Protein AF-A0A1S4E7I2-F1 (afdb_monomer_lite)

Radius of gyration: 22.78 Å; chains: 1; bounding box: 59×53×53 Å

Sequence (274 aa):
MVHNQSDVNFPRLGQMIMDYEVPMKKLSEEFIPHAKLLFQALMSLRAIYSYRNVSADQMRNDQKLSLVGNPGQLLKPARTERMSCEYLSQESLDRWIIFGFMLCHQPLSQEPVSKLWTAALENNWVIALFRDEVIYIHQYIQGFFDTIKGYGKRVSEVKDCYSHAVSKAALEHREKRKFLRTALKELGLLFSDQPGLLGPKALLIFIGLSYARDEVYWLLRHNDNPPVQKGKSKSAEDLVDRQLPELEMKFIGCYVTMIILPYRRESPNQLKIW

Organism: Diaphorina citri (NCBI:txid121845)

Foldseek 3Di:
DVPPDDDPCVVVVVVVCVLCVVPLLSLLVVCVVVLVVLVVVLVVCQVLLVVLPDFLVVCVVVVALDLPVDVVCLPAADDDPCLVSLLPANLVNLVSLLSSCSSNVVCCPDPPSVVSNLSSLLQAQWHDPDDLRIDRSLVSSLVSQVVPPPCPVVNVSSVVSNVNNQQPNLVRLLSLLVSLLVSLVNVLVVCVVPVVSCVRCVSSLSSSLSSLVNSVVRLVNCQVVPDPDPDDDPSNVSSDDPCNVSSVCSSVSSCCVNPPVVVVVDDDDPPDDD

Secondary structure (DSSP, 8-state):
--SSS--TTHHHHHHHHHHTSSHHHHHHHHTGGGHHHHHHHHHHHHHHHHHHS--HHHHHHTTTT-SSS-GGGTTS----TTHHHHTS-HHHHHHHHHHHHHHT-GGGGSTTHHHHHHHHHTT-SEEEEETTEEEEHHHHHHHHHHTSTT-HHHHHHHHHHHHHIIIIIHHHHHHHHHHHHHHHHHHHHHHHH-GGGHHHHHHHHHHHHHHHHHHHHHHHHHHHS----SS--THHHHT--TTHHHHHHHHHHHHIIIIIHHHHS--SS-----

Structure (mmCIF, N/CA/C/O backbone):
data_AF-A0A1S4E7I2-F1
#
_entry.id   AF-A0A1S4E7I2-F1
#
loop_
_atom_site.group_PDB
_atom_site.id
_atom_site.type_symbol
_atom_site.label_atom_id
_atom_site.label_alt_id
_atom_site.label_comp_id
_atom_site.label_asym_id
_atom_site.label_entity_id
_atom_site.label_seq_id
_atom_site.pdbx_PDB_ins_code
_atom_site.Cartn_x
_atom_site.Cartn_y
_atom_site.Cartn_z
_atom_site.occupancy
_atom_site.B_iso_or_equiv
_atom_site.auth_seq_id
_atom_site.auth_comp_id
_atom_site.auth_asym_id
_atom_site.auth_atom_id
_atom_site.pdbx_PDB_model_num
ATOM 1 N N . MET A 1 1 ? -28.403 -35.400 15.676 1.00 55.12 1 MET A N 1
ATOM 2 C CA . MET A 1 1 ? -27.046 -35.472 16.263 1.00 55.12 1 MET A CA 1
ATOM 3 C C . MET A 1 1 ? -26.543 -36.899 16.094 1.00 55.12 1 MET A C 1
ATOM 5 O O . MET A 1 1 ? -27.180 -37.796 16.619 1.00 55.12 1 MET A O 1
ATOM 9 N N . VAL A 1 2 ? -25.486 -37.128 15.309 1.00 73.38 2 VAL A N 1
ATOM 10 C CA . VAL A 1 2 ? -25.064 -38.482 14.872 1.00 73.38 2 VAL A CA 1
ATOM 11 C C . VAL A 1 2 ? -24.313 -39.261 15.971 1.00 73.38 2 VAL A C 1
ATOM 13 O O . VAL A 1 2 ? -24.300 -40.487 15.949 1.00 73.38 2 VAL A O 1
ATOM 16 N N . HIS A 1 3 ? -23.746 -38.572 16.972 1.00 78.50 3 HIS A N 1
ATOM 17 C CA . HIS A 1 3 ? -22.931 -39.189 18.037 1.00 78.50 3 HIS A CA 1
ATOM 18 C C . HIS A 1 3 ? -23.371 -38.850 19.473 1.00 78.50 3 HIS A C 1
ATOM 20 O O . HIS A 1 3 ? -22.668 -39.187 20.417 1.00 78.50 3 HIS A O 1
ATOM 26 N N . ASN A 1 4 ? -24.523 -38.189 19.659 1.00 81.00 4 ASN A N 1
ATOM 27 C CA . ASN A 1 4 ? -25.077 -37.788 20.969 1.00 81.00 4 ASN A CA 1
ATOM 28 C C . ASN A 1 4 ? -24.117 -37.023 21.918 1.00 81.00 4 ASN A C 1
ATOM 30 O O . ASN A 1 4 ? -24.408 -36.867 23.100 1.00 81.00 4 ASN A O 1
ATOM 34 N N . GLN A 1 5 ? -22.992 -36.529 21.400 1.00 83.00 5 GLN A N 1
ATOM 35 C CA . GLN A 1 5 ? -21.985 -35.734 22.095 1.00 83.00 5 GLN A CA 1
ATOM 36 C C . GLN A 1 5 ? -21.586 -34.565 21.192 1.00 83.00 5 GLN A C 1
ATOM 38 O O . GLN A 1 5 ? -21.541 -34.707 19.965 1.00 83.00 5 GLN A O 1
ATOM 43 N N . SER A 1 6 ? -21.330 -33.402 21.790 1.00 81.88 6 SER A N 1
ATOM 44 C CA . SER A 1 6 ? -20.754 -32.258 21.082 1.00 81.88 6 SER A CA 1
ATOM 45 C C . SER A 1 6 ? -19.291 -32.533 20.743 1.00 81.88 6 SER A C 1
ATOM 47 O O . SER A 1 6 ? -18.581 -33.143 21.542 1.00 81.88 6 SER A O 1
ATOM 49 N N . ASP A 1 7 ? -18.833 -32.046 19.591 1.00 89.88 7 ASP A N 1
ATOM 50 C CA . ASP A 1 7 ? -17.418 -32.102 19.217 1.00 89.88 7 ASP A CA 1
ATOM 51 C C . ASP A 1 7 ? -16.536 -31.466 20.310 1.00 89.88 7 ASP A C 1
ATOM 53 O O . ASP A 1 7 ? -16.886 -30.428 20.876 1.00 89.88 7 ASP A O 1
ATOM 57 N N . VAL A 1 8 ? -15.391 -32.085 20.616 1.00 92.81 8 VAL A N 1
ATOM 58 C CA . VAL A 1 8 ? -14.484 -31.656 21.699 1.00 92.81 8 VAL A CA 1
ATOM 59 C C . VAL A 1 8 ? -13.957 -30.233 21.476 1.00 92.81 8 VAL A C 1
ATOM 61 O O . VAL A 1 8 ? -13.717 -29.498 22.433 1.00 92.81 8 VAL A O 1
ATOM 64 N N . ASN A 1 9 ? -13.816 -29.810 20.219 1.00 94.56 9 ASN A N 1
ATOM 65 C CA . ASN A 1 9 ? -13.371 -28.469 19.857 1.00 94.56 9 ASN A CA 1
ATOM 66 C C . ASN A 1 9 ? -14.522 -27.459 19.795 1.00 94.56 9 ASN A C 1
ATOM 68 O O . ASN A 1 9 ? -14.256 -26.258 19.731 1.00 94.56 9 ASN A O 1
ATOM 72 N N . PHE A 1 10 ? -15.784 -27.904 19.833 1.00 94.12 10 PHE A N 1
ATOM 73 C CA . PHE A 1 10 ? -16.948 -27.031 19.691 1.00 94.12 10 PHE A CA 1
ATOM 74 C C . PHE A 1 10 ? -16.994 -25.898 20.728 1.00 94.12 10 PHE A C 1
ATOM 76 O O . PHE A 1 10 ? -17.201 -24.760 20.311 1.00 94.12 10 PHE A O 1
ATOM 83 N N . PRO A 1 11 ? -16.732 -26.119 22.037 1.00 94.69 11 PRO A N 1
ATOM 84 C CA . PRO A 1 11 ? -16.735 -25.024 23.010 1.00 94.69 11 PRO A CA 1
ATOM 85 C C . PRO A 1 11 ? -15.676 -23.958 22.705 1.00 94.69 11 PRO A C 1
ATOM 87 O O . PRO A 1 11 ? -15.958 -22.763 22.763 1.00 94.69 11 PRO A O 1
ATOM 90 N N . ARG A 1 12 ? -14.464 -24.381 22.318 1.00 96.25 12 ARG A N 1
ATOM 91 C CA . ARG A 1 12 ? -13.366 -23.469 21.965 1.00 96.25 12 ARG A CA 1
ATOM 92 C C . ARG A 1 12 ? -13.660 -22.705 20.675 1.00 96.25 12 ARG A C 1
ATOM 94 O O . ARG A 1 12 ? -13.399 -21.509 20.610 1.00 96.25 12 ARG A O 1
ATOM 101 N N . LEU A 1 13 ? -14.198 -23.387 19.664 1.00 96.50 13 LEU A N 1
ATOM 102 C CA . LEU A 1 13 ? -14.595 -22.772 18.399 1.00 96.50 13 LEU A CA 1
ATOM 103 C C . LEU A 1 13 ? -15.722 -21.755 18.611 1.00 96.50 13 LEU A C 1
ATOM 105 O O . LEU A 1 13 ? -15.637 -20.644 18.100 1.00 96.50 13 LEU A O 1
ATOM 109 N N . GLY A 1 14 ? -16.740 -22.117 19.395 1.00 95.69 14 GLY A N 1
ATOM 110 C CA . GLY A 1 14 ? -17.842 -21.227 19.745 1.00 95.69 14 GLY A CA 1
ATOM 111 C C . GLY A 1 14 ? -17.346 -19.967 20.447 1.00 95.69 14 GLY A C 1
ATOM 112 O O . GLY A 1 14 ? -17.686 -18.866 20.025 1.00 95.69 14 GLY A O 1
ATOM 113 N N . GLN A 1 15 ? -16.468 -20.114 21.445 1.00 96.06 15 GLN A N 1
ATOM 114 C CA . GLN A 1 15 ? -15.882 -18.962 22.133 1.00 96.06 15 GLN A CA 1
ATOM 115 C C . GLN A 1 15 ? -15.056 -18.084 21.186 1.00 96.06 15 GLN A C 1
ATOM 117 O O . GLN A 1 15 ? -15.183 -16.867 21.231 1.00 96.06 15 GLN A O 1
ATOM 122 N N . MET A 1 16 ? -14.263 -18.680 20.290 1.00 96.88 16 MET A N 1
ATOM 123 C CA . MET A 1 16 ? -13.494 -17.928 19.295 1.00 96.88 16 MET A CA 1
ATOM 124 C C . MET A 1 16 ? -14.407 -17.113 18.366 1.00 96.88 16 MET A C 1
ATOM 126 O O . MET A 1 16 ? -14.122 -15.951 18.100 1.00 96.88 16 MET A O 1
ATOM 130 N N . ILE A 1 17 ? -15.513 -17.686 17.887 1.00 96.69 17 ILE A N 1
ATOM 131 C CA . ILE A 1 17 ? -16.464 -16.962 17.028 1.00 96.69 17 ILE A CA 1
ATOM 132 C C . ILE A 1 17 ? -17.066 -15.762 17.773 1.00 96.69 17 ILE A C 1
ATOM 134 O O . ILE A 1 17 ? -17.160 -14.684 17.195 1.00 96.69 17 ILE A O 1
ATOM 138 N N . MET A 1 18 ? -17.419 -15.931 19.052 1.00 96.44 18 MET A N 1
ATOM 139 C CA . MET A 1 18 ? -17.966 -14.851 19.881 1.00 96.44 18 MET A CA 1
ATOM 140 C C . MET A 1 18 ? -16.920 -13.768 20.188 1.00 96.44 18 MET A C 1
ATOM 142 O O . MET A 1 18 ? -17.199 -12.580 20.046 1.00 96.44 18 MET A O 1
ATOM 146 N N . ASP A 1 19 ? -15.702 -14.157 20.572 1.00 95.38 19 ASP A N 1
ATOM 147 C CA . ASP A 1 19 ? -14.632 -13.222 20.948 1.00 95.38 19 ASP A CA 1
ATOM 148 C C . ASP A 1 19 ? -14.182 -12.343 19.774 1.00 95.38 19 ASP A C 1
ATOM 150 O O . ASP A 1 19 ? -13.830 -11.178 19.970 1.00 95.38 19 ASP A O 1
ATOM 154 N N . TYR A 1 20 ? -14.199 -12.891 18.555 1.00 96.38 20 TYR A N 1
ATOM 155 C CA . TYR A 1 20 ? -13.791 -12.200 17.331 1.00 96.38 20 TYR A CA 1
ATOM 156 C C . TYR A 1 20 ? -14.979 -11.738 16.469 1.00 96.38 20 TYR A C 1
ATOM 158 O O . TYR A 1 20 ? -14.784 -11.450 15.292 1.00 96.38 20 TYR A O 1
ATOM 166 N N . GLU A 1 21 ? -16.187 -11.591 17.030 1.00 94.56 21 GLU A N 1
ATOM 167 C CA . GLU A 1 21 ? -17.337 -11.000 16.317 1.00 94.56 21 GLU A CA 1
ATOM 168 C C . GLU A 1 21 ? -17.016 -9.582 15.800 1.00 94.56 21 GLU A C 1
ATOM 170 O O . GLU A 1 21 ? -17.406 -9.202 14.696 1.00 94.56 21 GLU A O 1
ATOM 175 N N . VAL A 1 22 ? -16.219 -8.823 16.565 1.00 93.88 22 VAL A N 1
ATOM 176 C CA . VAL A 1 22 ? -15.612 -7.548 16.146 1.00 93.88 22 VAL A CA 1
ATOM 177 C C . VAL A 1 22 ? -14.084 -7.708 16.144 1.00 93.88 22 VAL A C 1
ATOM 179 O O . VAL A 1 22 ? -13.423 -7.315 17.115 1.00 93.88 22 VAL A O 1
ATOM 182 N N . PRO A 1 23 ? -13.490 -8.274 15.071 1.00 94.38 23 PRO A N 1
ATOM 183 C CA . PRO A 1 23 ? -12.114 -8.763 15.099 1.00 94.38 23 PRO A CA 1
ATOM 184 C C . PRO A 1 23 ? -11.100 -7.691 15.483 1.00 94.38 23 PRO A C 1
ATOM 186 O O . PRO A 1 23 ? -10.239 -7.933 16.321 1.00 94.38 23 PRO A O 1
ATOM 189 N N . MET A 1 24 ? -11.202 -6.483 14.912 1.00 95.31 24 MET A N 1
ATOM 190 C CA . MET A 1 24 ? -10.207 -5.435 15.166 1.00 95.31 24 MET A CA 1
ATOM 191 C C . MET A 1 24 ? -10.197 -4.970 16.619 1.00 95.31 24 MET A C 1
ATOM 193 O O . MET A 1 24 ? -9.129 -4.692 17.156 1.00 95.31 24 MET A O 1
ATOM 197 N N . LYS A 1 25 ? -11.365 -4.921 17.271 1.00 94.62 25 LYS A N 1
ATOM 198 C CA . LYS A 1 25 ? -11.451 -4.539 18.681 1.00 94.62 25 LYS A CA 1
ATOM 199 C C . LYS A 1 25 ? -10.688 -5.543 19.539 1.00 94.62 25 LYS A C 1
ATOM 201 O O . LYS A 1 25 ? -9.741 -5.156 20.221 1.00 94.62 25 LYS A O 1
ATOM 206 N N . LYS A 1 26 ? -11.022 -6.829 19.405 1.00 96.06 26 LYS A N 1
ATOM 207 C CA . LYS A 1 26 ? -10.355 -7.915 20.131 1.00 96.06 26 LYS A CA 1
ATOM 208 C C . LYS A 1 26 ? -8.853 -7.967 19.839 1.00 96.06 26 LYS A C 1
ATOM 210 O O . LYS A 1 26 ? -8.048 -8.009 20.763 1.00 96.06 26 LYS A O 1
ATOM 215 N N . LEU A 1 27 ? -8.469 -7.887 18.564 1.00 96.94 27 LEU A N 1
ATOM 216 C CA . LEU A 1 27 ? -7.067 -7.920 18.148 1.00 96.94 27 LEU A CA 1
ATOM 217 C C . LEU A 1 27 ? -6.272 -6.726 18.686 1.00 96.94 27 LEU A C 1
ATOM 219 O O . LEU A 1 27 ? -5.135 -6.910 19.105 1.00 96.94 27 LEU A O 1
ATOM 223 N N . SER A 1 28 ? -6.842 -5.517 18.710 1.00 95.94 28 SER A N 1
ATOM 224 C CA . SER A 1 28 ? -6.153 -4.339 19.257 1.00 95.94 28 SER A CA 1
ATOM 225 C C . SER A 1 28 ? -5.850 -4.477 20.754 1.00 95.94 28 SER A C 1
ATOM 227 O O . SER A 1 28 ? -4.781 -4.066 21.202 1.00 95.94 28 SER A O 1
ATOM 229 N N . GLU A 1 29 ? -6.743 -5.120 21.513 1.00 95.31 29 GLU A N 1
ATOM 230 C CA . GLU A 1 29 ? -6.554 -5.412 22.938 1.00 95.31 29 GLU A CA 1
ATOM 231 C C . GLU A 1 29 ? -5.490 -6.506 23.147 1.00 95.31 29 GLU A C 1
ATOM 233 O O . GLU A 1 29 ? -4.609 -6.370 23.996 1.00 95.31 29 GLU A O 1
ATOM 238 N N . GLU A 1 30 ? -5.504 -7.561 22.328 1.00 96.62 30 GLU A N 1
ATOM 239 C CA . GLU A 1 30 ? -4.516 -8.650 22.374 1.00 96.62 30 GLU A CA 1
ATOM 240 C C . GLU A 1 30 ? -3.114 -8.224 21.917 1.00 96.62 30 GLU A C 1
ATOM 242 O O . GLU A 1 30 ? -2.116 -8.778 22.377 1.00 96.62 30 GLU A O 1
ATOM 247 N N . PHE A 1 31 ? -3.009 -7.223 21.038 1.00 96.50 31 PHE A N 1
ATOM 248 C CA . PHE A 1 31 ? -1.730 -6.741 20.512 1.00 96.50 31 PHE A CA 1
ATOM 249 C C . PHE A 1 31 ? -1.008 -5.735 21.415 1.00 96.50 31 PHE A C 1
ATOM 251 O O . PHE A 1 31 ? 0.143 -5.397 21.130 1.00 96.50 31 PHE A O 1
ATOM 258 N N . ILE A 1 32 ? -1.611 -5.296 22.526 1.00 96.69 32 ILE A N 1
ATOM 259 C CA . ILE A 1 32 ? -0.979 -4.402 23.514 1.00 96.69 32 ILE A CA 1
ATOM 260 C C . ILE A 1 32 ? 0.445 -4.851 23.914 1.00 96.69 32 ILE A C 1
ATOM 262 O O . ILE A 1 32 ? 1.366 -4.037 23.785 1.00 96.69 32 ILE A O 1
A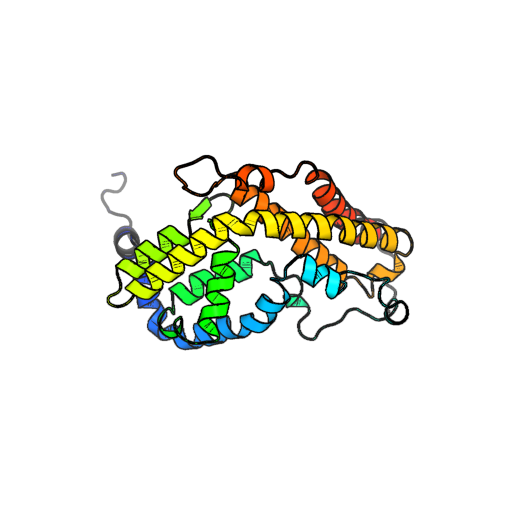TOM 266 N N . PRO A 1 33 ? 0.703 -6.109 24.335 1.00 97.75 33 PRO 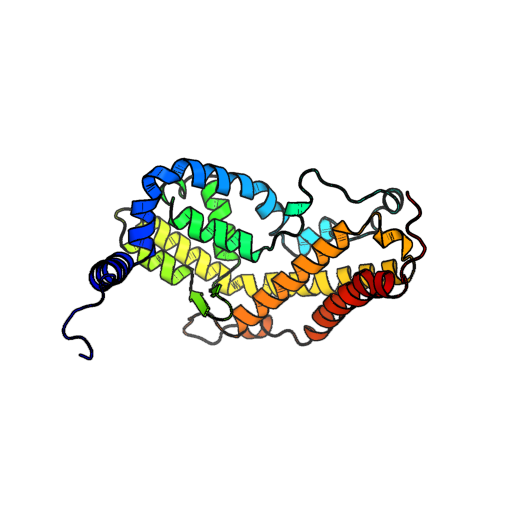A N 1
ATOM 267 C CA . PRO A 1 33 ? 2.057 -6.567 24.673 1.00 97.75 33 PRO A CA 1
ATOM 268 C C . PRO A 1 33 ? 3.036 -6.548 23.487 1.00 97.75 33 PRO A C 1
ATOM 270 O O . PRO A 1 33 ? 4.250 -6.482 23.684 1.00 97.75 33 PRO A O 1
ATOM 273 N N . HIS A 1 34 ? 2.533 -6.574 22.251 1.00 97.06 34 HIS A N 1
ATOM 274 C CA . HIS A 1 34 ? 3.331 -6.583 21.022 1.00 97.06 34 HIS A CA 1
ATOM 275 C C . HIS A 1 34 ? 3.511 -5.190 20.403 1.00 97.06 34 HIS A C 1
ATOM 277 O O . HIS A 1 34 ? 4.313 -5.030 19.478 1.00 97.06 34 HIS A O 1
ATOM 283 N N . ALA A 1 35 ? 2.822 -4.169 20.924 1.00 96.00 35 ALA A N 1
ATOM 284 C CA . ALA A 1 35 ? 2.729 -2.848 20.312 1.00 96.00 35 ALA A CA 1
ATOM 285 C C . ALA A 1 35 ? 4.098 -2.197 20.063 1.00 96.00 35 ALA A C 1
ATOM 287 O O . ALA A 1 35 ? 4.306 -1.591 19.016 1.00 96.00 35 ALA A O 1
ATOM 288 N N . LYS A 1 36 ? 5.063 -2.360 20.980 1.00 97.00 36 LYS A N 1
ATOM 289 C CA . LYS A 1 36 ? 6.416 -1.798 20.822 1.00 97.00 36 LYS A CA 1
ATOM 290 C C . LYS A 1 36 ? 7.174 -2.421 19.646 1.00 97.00 36 LYS A C 1
ATOM 292 O O . LYS A 1 36 ? 7.789 -1.693 18.870 1.00 97.00 36 LYS A O 1
ATOM 297 N N . LEU A 1 37 ? 7.132 -3.748 19.522 1.00 98.00 37 LEU A N 1
ATOM 298 C CA . LEU A 1 37 ? 7.803 -4.471 18.439 1.00 98.00 37 LEU A CA 1
ATOM 299 C C . LEU A 1 37 ? 7.143 -4.155 17.094 1.00 98.00 37 LEU A C 1
ATOM 301 O O . LEU A 1 37 ? 7.832 -3.826 16.129 1.00 98.00 37 LEU A O 1
ATOM 305 N N . LEU A 1 38 ? 5.808 -4.194 17.056 1.00 98.00 38 LEU A N 1
ATOM 306 C CA . LEU A 1 38 ? 5.033 -3.862 15.866 1.00 98.00 38 LEU A CA 1
ATOM 307 C C . LEU A 1 38 ? 5.315 -2.429 15.405 1.00 98.00 38 LEU A C 1
ATOM 309 O O . LEU A 1 38 ? 5.620 -2.211 14.237 1.00 98.00 38 LEU A O 1
ATOM 313 N N . PHE A 1 39 ? 5.305 -1.465 16.325 1.00 98.00 39 PHE A N 1
ATOM 314 C CA . PHE A 1 39 ? 5.623 -0.074 16.023 1.00 98.00 39 PHE A CA 1
ATOM 315 C C . PHE A 1 39 ? 7.008 0.079 15.382 1.00 98.00 39 PHE A C 1
ATOM 317 O O . PHE A 1 39 ? 7.140 0.737 14.354 1.00 98.00 39 PHE A O 1
ATOM 324 N N . GLN A 1 40 ? 8.042 -0.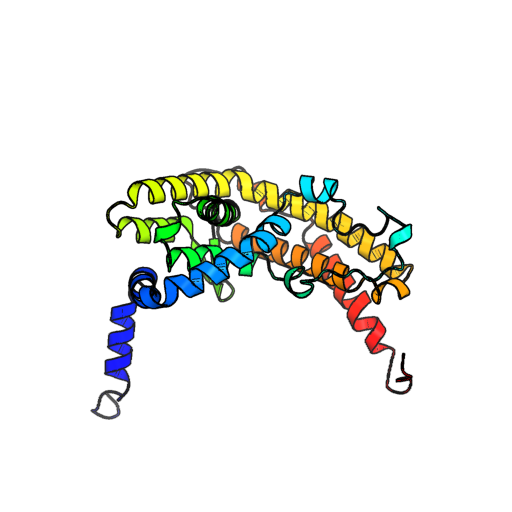555 15.944 1.00 97.94 40 GLN A N 1
ATOM 325 C CA . GLN A 1 40 ? 9.396 -0.505 15.381 1.00 97.94 40 GLN A CA 1
ATOM 326 C C . GLN A 1 40 ? 9.455 -1.100 13.968 1.00 97.94 40 GLN A C 1
ATOM 328 O O . GLN A 1 40 ? 10.078 -0.510 13.081 1.00 97.94 40 GLN A O 1
ATOM 333 N N . ALA A 1 41 ? 8.769 -2.223 13.740 1.00 97.88 41 ALA A N 1
ATOM 334 C CA . ALA A 1 41 ? 8.678 -2.843 12.424 1.00 97.88 41 ALA A CA 1
ATOM 335 C C . ALA A 1 41 ? 7.978 -1.919 11.412 1.00 97.88 41 ALA A C 1
ATOM 337 O O . ALA A 1 41 ? 8.531 -1.658 10.344 1.00 97.88 41 ALA A O 1
ATOM 338 N N . LEU A 1 42 ? 6.825 -1.345 11.762 1.00 97.88 42 LEU A N 1
ATOM 339 C CA . LEU A 1 42 ? 6.090 -0.413 10.897 1.00 97.88 42 LEU A CA 1
ATOM 340 C C . LEU A 1 42 ? 6.904 0.844 10.587 1.00 97.88 42 LEU A C 1
ATOM 342 O O . LEU A 1 42 ? 6.965 1.286 9.442 1.00 97.88 42 LEU A O 1
ATOM 346 N N . MET A 1 43 ? 7.598 1.392 11.584 1.00 97.75 43 MET A N 1
ATOM 347 C CA . MET A 1 43 ? 8.442 2.566 11.388 1.00 97.75 43 MET A CA 1
ATOM 348 C C . MET A 1 43 ? 9.640 2.295 10.476 1.00 97.75 43 MET A C 1
ATOM 350 O O . MET A 1 43 ? 10.068 3.201 9.757 1.00 97.75 43 MET A O 1
ATOM 354 N N . SER A 1 44 ? 10.144 1.058 10.431 1.00 95.88 44 SER A N 1
ATOM 355 C CA . SER A 1 44 ? 11.193 0.667 9.482 1.00 95.88 44 SER A CA 1
ATOM 356 C C . SER A 1 44 ? 10.726 0.711 8.017 1.00 95.88 44 SER A C 1
ATOM 358 O O . SER A 1 44 ? 11.538 0.966 7.123 1.00 95.88 44 SER A O 1
ATOM 360 N N . LEU A 1 45 ? 9.415 0.559 7.770 1.00 95.88 45 LEU A N 1
ATOM 361 C CA . LEU A 1 45 ? 8.823 0.621 6.431 1.00 95.88 45 LEU A CA 1
ATOM 362 C C . LEU A 1 45 ? 8.781 2.041 5.869 1.00 95.88 45 LEU A C 1
ATOM 364 O O . LEU A 1 45 ? 8.701 2.193 4.656 1.00 95.88 45 LEU A O 1
ATOM 368 N N . ARG A 1 46 ? 8.874 3.081 6.708 1.00 95.25 46 ARG A N 1
ATOM 369 C CA . ARG A 1 46 ? 8.708 4.485 6.295 1.00 95.25 46 ARG A CA 1
ATOM 370 C C . ARG A 1 46 ? 9.563 4.856 5.082 1.00 95.25 46 ARG A C 1
ATOM 372 O O . ARG A 1 46 ? 9.045 5.397 4.113 1.00 95.25 46 ARG A O 1
ATOM 379 N N . ALA A 1 47 ? 10.863 4.563 5.134 1.00 92.88 47 ALA A N 1
ATOM 380 C CA . ALA A 1 47 ? 11.790 4.914 4.055 1.00 92.88 47 ALA A CA 1
ATOM 381 C C . ALA A 1 47 ? 11.484 4.150 2.756 1.00 92.88 47 ALA A C 1
ATOM 383 O O . ALA A 1 47 ? 11.609 4.705 1.668 1.00 92.88 47 ALA A O 1
ATOM 384 N N . ILE A 1 48 ? 11.046 2.893 2.878 1.00 94.06 48 ILE A N 1
ATOM 385 C CA . ILE A 1 48 ? 10.678 2.045 1.740 1.00 94.06 48 ILE A CA 1
ATOM 386 C C . ILE A 1 48 ? 9.380 2.573 1.123 1.00 94.06 48 ILE A C 1
ATOM 388 O O . ILE A 1 48 ? 9.317 2.816 -0.078 1.00 94.06 48 ILE A O 1
ATOM 392 N N . TYR A 1 49 ? 8.370 2.820 1.954 1.00 95.50 49 TYR A N 1
ATOM 393 C CA . TYR A 1 49 ? 7.064 3.303 1.531 1.00 95.50 49 TYR A CA 1
ATOM 394 C C . TYR A 1 49 ? 7.146 4.666 0.843 1.00 95.50 49 TYR A C 1
ATOM 396 O O . TYR A 1 49 ? 6.629 4.813 -0.257 1.00 95.50 49 TYR A O 1
ATOM 404 N N . SER A 1 50 ? 7.860 5.639 1.420 1.00 92.25 50 SER A N 1
ATOM 405 C CA . SER A 1 50 ? 8.037 6.963 0.805 1.00 92.25 50 SER A CA 1
ATOM 406 C C . SER A 1 50 ? 8.733 6.911 -0.556 1.00 92.25 50 SER A C 1
ATOM 408 O O . SER A 1 50 ? 8.421 7.714 -1.426 1.00 92.25 50 SER A O 1
ATOM 410 N N . TYR A 1 51 ? 9.667 5.980 -0.757 1.00 90.69 51 TYR A N 1
ATOM 411 C CA . TYR A 1 51 ? 10.359 5.826 -2.038 1.00 90.69 51 TYR A CA 1
ATOM 412 C C . TYR A 1 51 ? 9.511 5.104 -3.097 1.00 90.69 51 TYR A C 1
ATOM 414 O O . TYR A 1 51 ? 9.693 5.305 -4.304 1.00 90.69 51 TYR A O 1
ATOM 422 N N . ARG A 1 52 ? 8.605 4.228 -2.648 1.00 91.31 52 ARG A N 1
ATOM 423 C CA . ARG A 1 52 ? 7.759 3.397 -3.508 1.00 91.31 52 ARG A CA 1
ATOM 424 C C . ARG A 1 52 ? 6.457 4.090 -3.887 1.00 91.31 52 ARG A C 1
ATOM 426 O O . ARG A 1 52 ? 6.090 4.031 -5.060 1.00 91.31 52 ARG A O 1
ATOM 433 N N . ASN A 1 53 ? 5.823 4.779 -2.942 1.00 93.69 53 ASN A N 1
ATOM 434 C CA . ASN A 1 53 ? 4.605 5.546 -3.159 1.00 93.69 53 ASN A CA 1
ATOM 435 C C . ASN A 1 53 ? 4.919 6.971 -3.631 1.00 93.69 53 ASN A C 1
ATOM 437 O O . ASN A 1 53 ? 4.814 7.936 -2.876 1.00 93.69 53 ASN A O 1
ATOM 441 N N . VAL A 1 54 ? 5.341 7.090 -4.887 1.00 93.88 54 VAL A N 1
ATOM 442 C CA . VAL A 1 54 ? 5.622 8.378 -5.530 1.00 93.88 54 VAL A CA 1
ATOM 443 C C . VAL A 1 54 ? 4.677 8.618 -6.703 1.00 93.88 54 VAL A C 1
ATOM 445 O O . VAL A 1 54 ? 4.204 7.674 -7.339 1.00 93.88 54 VAL A O 1
ATOM 448 N N . SER A 1 55 ? 4.407 9.887 -7.007 1.00 95.62 55 SER A N 1
ATOM 449 C CA . SER A 1 55 ? 3.574 10.270 -8.148 1.00 95.62 55 SER A CA 1
ATOM 450 C C . SER A 1 55 ? 4.272 9.980 -9.478 1.00 95.62 55 SER A C 1
ATOM 452 O O . SER A 1 55 ? 5.499 9.901 -9.553 1.00 95.62 55 SER A O 1
ATOM 454 N N . ALA A 1 56 ? 3.498 9.883 -10.559 1.00 95.38 56 ALA A N 1
ATOM 455 C CA . ALA A 1 56 ? 4.053 9.703 -11.899 1.00 95.38 56 ALA A CA 1
ATOM 456 C C . ALA A 1 56 ? 4.987 10.854 -12.318 1.00 95.38 56 ALA A C 1
ATOM 458 O O . ALA A 1 56 ? 5.970 10.617 -13.017 1.00 95.38 56 ALA A O 1
ATOM 459 N N . ASP A 1 57 ? 4.718 12.086 -11.874 1.00 95.81 57 ASP A N 1
ATOM 460 C CA . ASP A 1 57 ? 5.614 13.228 -12.097 1.00 95.81 57 ASP A CA 1
ATOM 461 C C . ASP A 1 57 ? 6.951 13.046 -11.387 1.00 95.81 57 ASP A C 1
ATOM 463 O O . ASP A 1 57 ? 8.002 13.241 -11.993 1.00 95.81 57 ASP A O 1
ATOM 467 N N . GLN A 1 58 ? 6.930 12.594 -10.133 1.00 95.38 58 GLN A N 1
ATOM 468 C CA . GLN A 1 58 ? 8.160 12.293 -9.411 1.00 95.38 58 GLN A CA 1
ATOM 469 C C . GLN A 1 58 ? 8.919 11.136 -10.073 1.00 95.38 58 GLN A C 1
ATOM 471 O O . GLN A 1 58 ? 10.130 11.221 -10.243 1.00 95.38 58 GLN A O 1
ATOM 476 N N . MET A 1 59 ? 8.218 10.090 -10.533 1.00 94.56 59 MET A N 1
ATOM 477 C CA . MET A 1 59 ? 8.839 8.995 -11.288 1.00 94.56 59 MET A CA 1
ATOM 478 C C . MET A 1 59 ? 9.538 9.485 -12.565 1.00 94.56 59 MET A C 1
ATOM 480 O O . MET A 1 59 ? 10.619 8.992 -12.889 1.00 94.56 59 MET A O 1
ATOM 484 N N . ARG A 1 60 ? 8.944 10.457 -13.276 1.00 94.31 60 ARG A N 1
ATOM 485 C CA . ARG A 1 60 ? 9.551 11.104 -14.451 1.00 94.31 60 ARG A CA 1
ATOM 486 C C . ARG A 1 60 ? 10.788 11.914 -14.077 1.00 94.31 60 ARG A C 1
ATOM 488 O O . ARG A 1 60 ? 11.823 11.744 -14.716 1.00 94.31 60 ARG A O 1
ATOM 495 N N . ASN A 1 61 ? 10.688 12.748 -13.044 1.00 93.69 61 ASN A N 1
ATOM 496 C CA . ASN A 1 61 ? 11.791 13.590 -12.573 1.00 93.69 61 ASN A CA 1
ATOM 497 C C . ASN A 1 61 ? 12.991 12.752 -12.114 1.00 93.69 61 ASN A C 1
ATOM 499 O O . ASN A 1 61 ? 14.129 13.063 -12.455 1.00 93.69 61 ASN A O 1
ATOM 503 N N . ASP A 1 62 ? 12.725 11.650 -11.415 1.00 91.12 62 ASP A N 1
ATOM 504 C CA . ASP A 1 62 ? 13.743 10.715 -10.933 1.00 91.12 62 ASP A CA 1
ATOM 505 C C . ASP A 1 62 ? 14.275 9.785 -12.041 1.00 91.12 62 ASP A C 1
ATOM 507 O O . ASP A 1 62 ? 15.130 8.940 -11.774 1.00 91.12 62 ASP A O 1
ATOM 511 N N . GLN A 1 63 ? 13.740 9.883 -13.267 1.00 90.06 63 GLN A N 1
ATOM 512 C CA . GLN A 1 63 ? 14.011 8.968 -14.381 1.00 90.06 63 GLN A CA 1
ATOM 513 C C . GLN A 1 63 ? 13.898 7.489 -13.965 1.00 90.06 63 GLN A C 1
ATOM 515 O O . GLN A 1 63 ? 14.710 6.647 -14.365 1.00 90.06 63 GLN A O 1
ATOM 520 N N . LYS A 1 64 ? 12.897 7.153 -13.134 1.00 90.25 64 LYS A N 1
ATOM 521 C CA . LYS A 1 64 ? 12.732 5.787 -12.619 1.00 90.25 64 LYS A CA 1
ATOM 522 C C . LYS A 1 64 ? 12.658 4.792 -13.774 1.00 90.25 64 LYS A C 1
ATOM 524 O O . LYS A 1 64 ? 11.980 5.030 -14.767 1.00 90.25 64 LYS A O 1
ATOM 529 N N . LEU A 1 65 ? 13.335 3.654 -13.611 1.00 88.69 65 LEU A N 1
ATOM 530 C CA . LEU A 1 65 ? 13.427 2.580 -14.610 1.00 88.69 65 LEU A CA 1
ATOM 531 C C . LEU A 1 65 ? 14.157 2.954 -15.919 1.00 88.69 65 LEU A C 1
ATOM 533 O O . LEU A 1 65 ? 14.255 2.104 -16.800 1.00 88.69 65 LEU A O 1
ATOM 537 N N . SER A 1 66 ? 14.718 4.161 -16.056 1.00 88.44 66 SER A N 1
ATOM 538 C CA . SER A 1 66 ? 15.491 4.528 -17.246 1.00 88.44 66 SER A CA 1
ATOM 539 C C . SER A 1 66 ? 16.887 3.897 -17.237 1.00 88.44 66 SER A C 1
ATOM 541 O O . SER A 1 66 ? 17.618 3.966 -16.249 1.00 88.44 66 SER A O 1
ATOM 543 N N . LEU A 1 67 ? 17.282 3.316 -18.372 1.00 84.06 67 LEU A N 1
ATOM 544 C CA . LEU A 1 67 ? 18.647 2.831 -18.623 1.00 84.06 67 LEU A CA 1
ATOM 545 C C . LEU A 1 67 ? 19.489 3.819 -19.444 1.00 84.06 67 LEU A C 1
ATOM 547 O O . LEU A 1 67 ? 20.716 3.745 -19.424 1.00 84.06 67 LEU A O 1
ATOM 551 N N . VAL A 1 68 ? 18.837 4.742 -20.154 1.00 82.56 68 VAL A N 1
ATOM 552 C CA . VAL A 1 68 ? 19.487 5.703 -21.061 1.00 82.56 68 VAL A CA 1
ATOM 553 C C . VAL A 1 68 ? 19.815 7.033 -20.387 1.00 82.56 68 VAL A C 1
ATOM 555 O O . VAL A 1 68 ? 20.641 7.778 -20.903 1.00 82.56 68 VAL A O 1
ATOM 558 N N . GLY A 1 69 ? 19.228 7.317 -19.217 1.00 78.88 69 GLY A N 1
ATOM 559 C CA . GLY A 1 69 ? 19.484 8.553 -18.467 1.00 78.88 69 GLY A CA 1
ATOM 560 C C . GLY A 1 69 ? 20.946 8.733 -18.042 1.00 78.88 69 GLY A C 1
ATOM 561 O O . GLY A 1 69 ? 21.424 9.858 -17.924 1.00 78.88 69 GLY A O 1
ATOM 562 N N . ASN A 1 70 ? 21.691 7.634 -17.865 1.00 82.38 70 ASN A N 1
ATOM 563 C CA . ASN A 1 70 ? 23.130 7.674 -17.602 1.00 82.38 70 ASN A CA 1
ATOM 564 C C . ASN A 1 70 ? 23.862 6.498 -18.280 1.00 82.38 70 ASN A C 1
ATOM 566 O O . ASN A 1 70 ? 24.054 5.446 -17.658 1.00 82.38 70 ASN A O 1
ATOM 570 N N . PRO A 1 71 ? 24.321 6.667 -19.535 1.00 81.31 71 PRO A N 1
ATOM 571 C CA . PRO A 1 71 ? 24.982 5.605 -20.297 1.00 81.31 71 PRO A CA 1
ATOM 572 C C . PRO A 1 71 ? 26.230 5.030 -19.608 1.00 81.31 71 PRO A C 1
ATOM 574 O O . PRO A 1 71 ? 26.506 3.837 -19.713 1.00 81.31 71 PRO A O 1
ATOM 577 N N . GLY A 1 72 ? 26.948 5.839 -18.817 1.00 82.62 72 GLY A N 1
ATOM 578 C CA . GLY A 1 72 ? 28.129 5.403 -18.059 1.00 82.62 72 GLY A CA 1
ATOM 579 C C . GLY A 1 72 ? 27.830 4.402 -16.933 1.00 82.62 72 GLY A C 1
ATOM 580 O O . GLY A 1 72 ? 28.747 3.827 -16.345 1.00 82.62 72 GLY A O 1
ATOM 581 N N . GLN A 1 73 ? 26.552 4.177 -16.618 1.00 84.38 73 GLN A N 1
ATOM 582 C CA . GLN A 1 73 ? 26.091 3.205 -15.624 1.00 84.38 73 GLN A CA 1
ATOM 583 C C . GLN A 1 73 ? 25.465 1.961 -16.266 1.00 84.38 73 GLN A C 1
ATOM 585 O O . GLN A 1 73 ? 25.044 1.056 -15.543 1.00 84.38 73 GLN A O 1
ATOM 590 N N . LEU A 1 74 ? 25.402 1.876 -17.598 1.00 83.81 74 LEU A N 1
ATOM 591 C CA . LEU A 1 74 ? 24.676 0.818 -18.304 1.00 83.81 74 LEU A CA 1
ATOM 592 C C . LEU A 1 74 ? 25.230 -0.583 -18.006 1.00 83.81 74 LEU A C 1
ATOM 594 O O . LEU A 1 74 ? 24.461 -1.500 -17.744 1.00 83.81 74 LEU A O 1
ATOM 598 N N . LEU A 1 75 ? 26.555 -0.729 -17.951 1.00 84.94 75 LEU A N 1
ATOM 599 C CA . LEU A 1 75 ? 27.218 -2.005 -17.648 1.00 84.94 75 LEU A CA 1
ATOM 600 C C . LEU A 1 75 ? 27.347 -2.285 -16.143 1.00 84.94 75 LEU A C 1
ATOM 602 O O . LEU A 1 75 ? 27.687 -3.397 -15.742 1.00 84.94 75 LEU A O 1
ATOM 606 N N . LYS A 1 76 ? 27.082 -1.291 -15.287 1.00 86.94 76 LYS A N 1
ATOM 607 C CA . LYS A 1 76 ? 27.203 -1.452 -13.835 1.00 86.94 76 LYS A CA 1
ATOM 608 C C . LYS A 1 76 ? 25.986 -2.191 -13.276 1.00 86.94 76 LYS A C 1
ATOM 610 O O . LYS A 1 76 ? 24.856 -1.810 -13.599 1.00 86.94 76 LYS A O 1
ATOM 615 N N . PRO A 1 77 ? 26.176 -3.199 -12.409 1.00 84.62 77 PRO A N 1
ATOM 616 C CA . PRO A 1 77 ? 25.061 -3.877 -11.768 1.00 84.62 77 PRO A CA 1
ATOM 617 C C . PRO A 1 77 ? 24.176 -2.897 -10.995 1.00 84.62 77 PRO A C 1
ATOM 619 O O . PRO A 1 77 ? 24.673 -2.102 -10.198 1.00 84.62 77 PRO A O 1
ATOM 622 N N . ALA A 1 78 ? 22.865 -2.963 -11.209 1.00 83.81 78 ALA A N 1
ATOM 623 C CA . ALA A 1 78 ? 21.902 -2.260 -10.376 1.00 83.81 78 ALA A CA 1
ATOM 624 C C . ALA A 1 78 ? 21.872 -2.927 -8.997 1.00 83.81 78 ALA A C 1
ATOM 626 O O . ALA A 1 78 ? 21.489 -4.090 -8.874 1.00 83.81 78 ALA A O 1
ATOM 627 N N . ARG A 1 79 ? 22.327 -2.208 -7.968 1.00 80.75 79 ARG A N 1
ATOM 628 C CA . ARG A 1 79 ? 22.415 -2.709 -6.594 1.00 80.75 79 ARG A CA 1
ATOM 629 C C . ARG A 1 79 ? 21.981 -1.632 -5.616 1.00 80.75 79 ARG A C 1
ATOM 631 O O . ARG A 1 79 ? 22.354 -0.472 -5.766 1.00 80.75 79 ARG A O 1
ATOM 638 N N . THR A 1 80 ? 21.241 -2.051 -4.601 1.00 82.38 80 THR A N 1
ATOM 639 C CA . THR A 1 80 ? 20.930 -1.256 -3.411 1.00 82.38 80 THR A CA 1
ATOM 640 C C . THR A 1 80 ? 21.152 -2.132 -2.181 1.00 82.38 80 THR A C 1
ATOM 642 O O . THR A 1 80 ? 21.150 -3.358 -2.281 1.00 82.38 80 THR A O 1
ATOM 645 N N . GLU A 1 81 ? 21.355 -1.539 -1.006 1.00 81.31 81 GLU A N 1
ATOM 646 C CA . GLU A 1 81 ? 21.528 -2.312 0.238 1.00 81.31 81 GLU A CA 1
ATOM 647 C C . GLU A 1 81 ? 20.280 -3.136 0.602 1.00 81.31 81 GLU A C 1
ATOM 649 O O . GLU A 1 81 ? 20.356 -4.085 1.377 1.00 81.31 81 GLU A O 1
ATOM 654 N N . ARG A 1 82 ? 19.118 -2.790 0.029 1.00 84.62 82 ARG A N 1
ATOM 655 C CA . ARG A 1 82 ? 17.812 -3.386 0.330 1.00 84.62 82 ARG A CA 1
ATOM 656 C C . ARG A 1 82 ? 17.122 -3.906 -0.932 1.00 84.62 82 ARG A C 1
ATOM 658 O O . ARG A 1 82 ? 15.947 -3.625 -1.146 1.00 84.62 82 ARG A O 1
ATOM 665 N N . MET A 1 83 ? 17.829 -4.693 -1.749 1.00 86.44 83 MET A N 1
ATOM 666 C CA . MET A 1 83 ? 17.318 -5.181 -3.045 1.00 86.44 83 MET A CA 1
ATOM 667 C C . MET A 1 83 ? 15.928 -5.831 -2.965 1.00 86.44 83 MET A C 1
ATOM 669 O O . MET A 1 83 ? 15.102 -5.604 -3.842 1.00 86.44 83 MET A O 1
ATOM 673 N N . SER A 1 84 ? 15.637 -6.601 -1.910 1.00 87.81 84 SER A N 1
ATOM 674 C CA . SER A 1 84 ? 14.325 -7.242 -1.716 1.00 87.81 84 SER A CA 1
ATOM 675 C C . SER A 1 84 ? 13.173 -6.250 -1.514 1.00 87.81 84 SER A C 1
ATOM 677 O O . SER A 1 84 ? 12.025 -6.561 -1.822 1.00 87.81 84 SER A O 1
ATOM 679 N N . CYS A 1 85 ? 13.463 -5.045 -1.023 1.00 91.75 85 CYS A N 1
ATOM 680 C CA . CYS A 1 85 ? 12.466 -4.000 -0.792 1.00 91.75 85 CYS A CA 1
ATOM 681 C C . CYS A 1 85 ? 12.103 -3.243 -2.079 1.00 91.75 85 CYS A C 1
ATOM 683 O O . CYS A 1 85 ? 11.032 -2.638 -2.158 1.00 91.75 85 CYS A O 1
ATOM 685 N N . GLU A 1 86 ? 12.958 -3.296 -3.101 1.00 89.69 86 GLU A N 1
ATOM 686 C CA . GLU A 1 86 ? 12.763 -2.565 -4.356 1.00 89.69 86 GLU A CA 1
ATOM 687 C C . GLU A 1 86 ? 11.565 -3.092 -5.163 1.00 89.69 86 GLU A C 1
ATOM 689 O O . GLU A 1 86 ? 10.878 -2.323 -5.829 1.00 89.69 86 GLU A O 1
ATOM 694 N N . TYR A 1 87 ? 11.272 -4.392 -5.057 1.00 91.12 87 TYR A N 1
ATOM 695 C CA . TYR A 1 87 ? 10.165 -5.068 -5.751 1.00 91.12 87 TYR A CA 1
ATOM 696 C C . TYR A 1 87 ? 9.102 -5.644 -4.796 1.00 91.12 87 TYR A C 1
ATOM 698 O O . TYR A 1 87 ? 8.257 -6.449 -5.192 1.00 91.12 87 TYR A O 1
ATOM 706 N N . LEU A 1 88 ? 9.129 -5.242 -3.521 1.00 93.88 88 LEU A N 1
ATOM 707 C CA . LEU A 1 88 ? 8.094 -5.587 -2.541 1.00 93.88 88 LEU A CA 1
ATOM 708 C C . LEU A 1 88 ? 6.739 -5.000 -2.968 1.00 93.88 88 LEU A C 1
ATOM 710 O O . LEU A 1 88 ? 6.693 -3.835 -3.318 1.00 93.88 88 LEU A O 1
ATOM 714 N N . SER A 1 89 ? 5.624 -5.726 -2.942 1.00 93.94 89 SER A N 1
ATOM 715 C CA . SER A 1 89 ? 4.347 -5.150 -3.408 1.00 93.94 89 SER A CA 1
ATOM 716 C C . SER A 1 89 ? 3.927 -3.905 -2.610 1.00 93.94 89 SER A C 1
ATOM 718 O O . SER A 1 89 ? 3.961 -3.913 -1.377 1.00 93.94 89 SER A O 1
ATOM 720 N N . GLN A 1 90 ? 3.501 -2.856 -3.322 1.00 93.69 90 GLN A N 1
ATOM 721 C CA . GLN A 1 90 ? 2.920 -1.649 -2.727 1.00 93.69 90 GLN A CA 1
ATOM 722 C C . GLN A 1 90 ? 1.672 -1.989 -1.904 1.00 93.69 90 GLN A C 1
ATOM 724 O O . GLN A 1 90 ? 1.517 -1.503 -0.789 1.00 93.69 90 GLN A O 1
ATOM 729 N N . GLU A 1 91 ? 0.846 -2.910 -2.399 1.00 92.69 91 GLU A N 1
ATOM 730 C CA . GLU A 1 91 ? -0.347 -3.375 -1.695 1.00 92.69 91 GLU A CA 1
ATOM 731 C C . GLU A 1 91 ? -0.002 -4.035 -0.352 1.00 92.69 91 GLU A C 1
ATOM 733 O O . GLU A 1 91 ? -0.673 -3.809 0.656 1.00 92.69 91 GLU A O 1
ATOM 738 N N . SER A 1 92 ? 1.060 -4.846 -0.310 1.00 95.56 92 SER A N 1
ATOM 739 C CA . SER A 1 92 ? 1.514 -5.461 0.941 1.00 95.56 92 SER A CA 1
ATOM 740 C C . SER A 1 92 ? 1.940 -4.403 1.956 1.00 95.56 92 SER A C 1
ATOM 742 O O . SER A 1 92 ? 1.604 -4.522 3.133 1.00 95.56 92 SER A O 1
ATOM 744 N N . LEU A 1 93 ? 2.638 -3.355 1.507 1.00 96.94 93 LEU A N 1
ATOM 745 C CA . LEU A 1 93 ? 3.024 -2.241 2.369 1.00 96.94 93 LEU A CA 1
ATOM 746 C C . LEU A 1 93 ? 1.800 -1.485 2.897 1.00 96.94 93 LEU A C 1
ATOM 748 O O . LEU A 1 93 ? 1.724 -1.256 4.103 1.00 96.94 93 LEU A O 1
ATOM 752 N N . ASP A 1 94 ? 0.837 -1.161 2.030 1.00 96.94 94 ASP A N 1
ATOM 753 C CA . ASP A 1 94 ? -0.421 -0.510 2.414 1.00 96.94 94 ASP A CA 1
ATOM 754 C C . ASP A 1 94 ?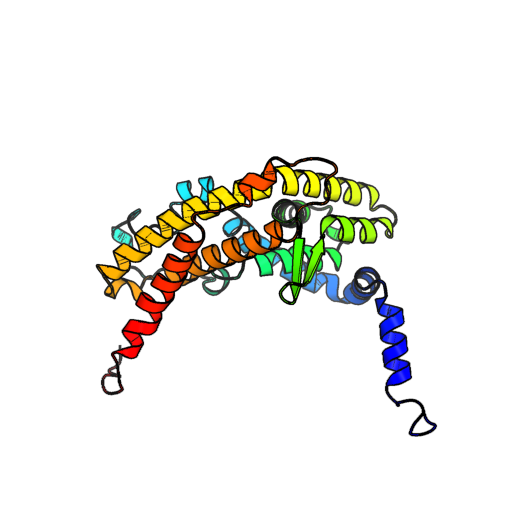 -1.147 -1.323 3.491 1.00 96.94 94 ASP A C 1
ATOM 756 O O . ASP A 1 94 ? -1.502 -0.797 4.546 1.00 96.94 94 ASP A O 1
ATOM 760 N N . ARG A 1 95 ? -1.287 -2.639 3.282 1.00 96.94 95 ARG A N 1
ATOM 761 C CA . ARG A 1 95 ? -1.905 -3.563 4.245 1.00 96.94 95 ARG A CA 1
ATOM 762 C C . ARG A 1 95 ? -1.192 -3.566 5.590 1.00 96.94 95 ARG A C 1
ATOM 764 O O . ARG A 1 95 ? -1.854 -3.500 6.626 1.00 96.94 95 ARG A O 1
ATOM 771 N N . TRP A 1 96 ? 0.136 -3.666 5.586 1.00 97.94 96 TRP A N 1
ATOM 772 C CA . TRP A 1 96 ? 0.922 -3.686 6.818 1.00 97.94 96 TRP A CA 1
ATOM 773 C C . TRP A 1 96 ? 0.807 -2.367 7.576 1.00 97.94 96 TRP A C 1
ATOM 775 O O . TRP A 1 96 ? 0.585 -2.389 8.781 1.00 97.94 96 TRP A O 1
ATOM 785 N N . ILE A 1 97 ? 0.901 -1.233 6.881 1.00 98.12 97 ILE A N 1
ATOM 786 C CA . ILE A 1 97 ? 0.801 0.101 7.482 1.00 98.12 97 ILE A CA 1
ATOM 787 C C . ILE A 1 97 ? -0.601 0.328 8.051 1.00 98.12 97 ILE A C 1
ATOM 789 O O . ILE A 1 97 ? -0.732 0.704 9.214 1.00 98.12 97 ILE A O 1
ATOM 793 N N . ILE A 1 98 ? -1.648 0.069 7.265 1.00 97.81 98 ILE A N 1
ATOM 794 C CA . ILE A 1 98 ? -3.029 0.358 7.658 1.00 97.81 98 ILE A CA 1
ATOM 795 C C . ILE A 1 98 ? -3.441 -0.506 8.845 1.00 97.81 98 ILE A C 1
ATOM 797 O O . ILE A 1 98 ? -3.765 0.041 9.899 1.00 97.81 98 ILE A O 1
ATOM 801 N N . PHE A 1 99 ? -3.379 -1.834 8.718 1.00 97.88 99 PHE A N 1
ATOM 802 C CA . PHE A 1 99 ? -3.818 -2.724 9.794 1.00 97.88 99 PHE A CA 1
ATOM 803 C C . PHE A 1 99 ? -2.839 -2.750 10.965 1.00 97.88 99 PHE A C 1
ATOM 805 O O . PHE A 1 99 ? -3.268 -2.813 12.113 1.00 97.88 99 PHE A O 1
ATOM 812 N N . GLY A 1 100 ? -1.534 -2.636 10.712 1.00 97.94 100 GLY A N 1
ATOM 813 C CA . GLY A 1 100 ? -0.535 -2.582 11.774 1.00 97.94 100 GLY A CA 1
ATOM 814 C C . GLY A 1 100 ? -0.761 -1.394 12.706 1.00 97.94 100 GLY A C 1
ATOM 815 O O . GLY A 1 100 ? -0.811 -1.572 13.922 1.00 97.94 100 GLY A O 1
ATOM 816 N N . PHE A 1 101 ? -0.988 -0.195 12.162 1.00 97.88 101 PHE A N 1
ATOM 817 C CA . PHE A 1 101 ? -1.308 0.958 13.001 1.00 97.88 101 PHE A CA 1
ATOM 818 C C . PHE A 1 101 ? -2.739 0.944 13.553 1.00 97.88 101 PHE A C 1
ATOM 820 O O . PHE A 1 101 ? -2.977 1.611 14.551 1.00 97.88 101 PHE A O 1
ATOM 827 N N . MET A 1 102 ? -3.678 0.162 13.007 1.00 97.38 102 MET A N 1
ATOM 828 C CA . MET A 1 102 ? -4.949 -0.097 13.704 1.00 97.38 102 MET A CA 1
ATOM 829 C C . MET A 1 102 ? -4.737 -0.925 14.979 1.00 97.38 102 MET A C 1
ATOM 831 O O . MET A 1 102 ? -5.388 -0.656 15.984 1.00 97.38 102 MET A O 1
ATOM 835 N N . LEU A 1 103 ? -3.802 -1.881 14.969 1.00 97.31 103 LEU A N 1
ATOM 836 C CA . LEU A 1 103 ? -3.457 -2.691 16.144 1.00 97.31 103 LEU A CA 1
ATOM 837 C C . LEU A 1 103 ? -2.658 -1.898 17.188 1.00 97.31 103 LEU A C 1
ATOM 839 O O . LEU A 1 103 ? -2.877 -2.061 18.384 1.00 97.31 103 LEU A O 1
ATOM 843 N N . CYS A 1 104 ? -1.753 -1.012 16.760 1.00 95.94 104 CYS A N 1
ATOM 844 C CA . CYS A 1 104 ? -1.008 -0.108 17.643 1.00 95.94 104 CYS A CA 1
ATOM 845 C C . CYS A 1 104 ? -1.346 1.366 17.356 1.00 95.94 104 CYS A C 1
ATOM 847 O O . CYS A 1 104 ? -0.512 2.140 16.888 1.00 95.94 104 CYS A O 1
ATOM 849 N N . HIS A 1 105 ? -2.586 1.754 17.649 1.00 95.31 105 HIS A N 1
ATOM 850 C CA . HIS A 1 105 ? -3.184 3.027 17.224 1.00 95.31 105 HIS A CA 1
ATOM 851 C C . HIS A 1 105 ? -2.781 4.264 18.049 1.00 95.31 105 HIS A C 1
ATOM 853 O O . HIS A 1 105 ? -2.872 5.389 17.561 1.00 95.31 105 HIS A O 1
ATOM 859 N N . GLN A 1 106 ? -2.278 4.091 19.274 1.00 93.62 106 GLN A N 1
ATOM 860 C CA . GLN A 1 106 ? -1.888 5.199 20.166 1.00 93.62 106 GLN A CA 1
ATOM 861 C C . GLN A 1 106 ? -0.924 6.245 19.546 1.00 93.62 106 GLN A C 1
ATOM 863 O O . GLN A 1 106 ? -1.174 7.446 19.688 1.00 93.62 106 GLN A O 1
ATOM 868 N N . PRO A 1 107 ? 0.158 5.861 18.835 1.00 94.81 107 PRO A N 1
ATOM 869 C CA . PRO A 1 107 ? 1.098 6.809 18.236 1.00 94.81 107 PRO A CA 1
ATOM 870 C C . PRO A 1 107 ? 0.617 7.471 16.936 1.00 94.81 107 PRO A C 1
ATOM 872 O O . PRO A 1 107 ? 1.340 8.318 16.419 1.00 94.81 107 PRO A O 1
ATOM 875 N N . LEU A 1 108 ? -0.576 7.157 16.408 1.00 94.19 108 LEU A N 1
ATOM 876 C CA . LEU A 1 108 ? -1.081 7.730 15.145 1.00 94.19 108 LEU A CA 1
ATOM 877 C C . LEU A 1 108 ? -1.105 9.263 15.131 1.00 94.19 108 LEU A C 1
ATOM 879 O O . LEU A 1 108 ? -1.033 9.880 14.074 1.00 94.19 108 LEU A O 1
ATOM 883 N N . SER A 1 109 ? -1.164 9.884 16.310 1.00 90.69 109 SER A N 1
ATOM 884 C CA . SER A 1 109 ? -1.145 11.339 16.453 1.00 90.69 109 SER A CA 1
ATOM 885 C C . SER A 1 109 ? 0.210 12.000 16.246 1.00 90.69 109 SER A C 1
ATOM 887 O O . SER A 1 109 ? 0.272 13.224 16.152 1.00 90.69 109 SER A O 1
ATOM 889 N N . GLN A 1 110 ? 1.285 11.223 16.241 1.00 93.81 110 GLN A N 1
ATOM 890 C CA . GLN A 1 110 ? 2.642 11.739 16.276 1.00 93.81 110 GLN A CA 1
ATOM 891 C C . GLN A 1 110 ? 3.226 11.758 14.868 1.00 93.81 110 GLN A C 1
ATOM 893 O O . GLN A 1 110 ? 3.104 10.801 14.105 1.00 93.81 110 GLN A O 1
ATOM 898 N N . GLU A 1 111 ? 3.918 12.834 14.521 1.00 93.56 111 GLU A N 1
ATOM 899 C CA . GLU A 1 111 ? 4.827 12.807 13.380 1.00 93.56 111 GLU A CA 1
ATOM 900 C C . GLU A 1 111 ? 6.038 11.933 13.735 1.00 93.56 111 GLU A C 1
ATOM 902 O O . GLU A 1 111 ? 6.542 12.023 14.855 1.00 93.56 111 GLU A O 1
ATOM 907 N N . PRO A 1 112 ? 6.538 11.082 12.824 1.00 95.25 112 PRO A N 1
ATOM 908 C CA . PRO A 1 112 ? 6.180 10.938 11.405 1.00 95.25 112 PRO A CA 1
ATOM 909 C C . PRO A 1 112 ? 5.106 9.870 11.099 1.00 95.25 112 PRO A C 1
ATOM 911 O O . PRO A 1 112 ? 4.880 9.546 9.933 1.00 95.25 112 PRO A O 1
ATOM 914 N N . VAL A 1 113 ? 4.497 9.275 12.128 1.00 96.56 113 VAL A N 1
ATOM 915 C CA . VAL A 1 113 ? 3.540 8.158 12.023 1.00 96.56 113 VAL A CA 1
ATOM 916 C C . VAL A 1 113 ? 2.281 8.590 11.283 1.00 96.56 113 VAL A C 1
ATOM 918 O O . VAL A 1 113 ? 1.846 7.898 10.365 1.00 96.56 113 VAL A O 1
ATOM 921 N N . SER A 1 114 ? 1.750 9.764 11.642 1.00 95.50 114 SER A N 1
ATOM 922 C CA . SER A 1 114 ? 0.542 10.328 11.035 1.00 95.50 114 SER A CA 1
ATOM 923 C C . SER A 1 114 ? 0.668 10.382 9.513 1.00 95.50 114 SER A C 1
ATOM 925 O O . SER A 1 114 ? -0.165 9.810 8.825 1.00 95.50 114 SER A O 1
ATOM 927 N N . LYS A 1 115 ? 1.752 10.969 8.982 1.00 96.00 115 LYS A N 1
ATOM 928 C CA . LYS A 1 115 ? 1.993 11.056 7.530 1.00 96.00 115 LYS A CA 1
ATOM 929 C C . LYS A 1 115 ? 2.093 9.705 6.842 1.00 96.00 115 LYS A C 1
ATOM 931 O O . LYS A 1 115 ? 1.610 9.557 5.727 1.00 96.00 115 LYS A O 1
ATOM 936 N N . LEU A 1 116 ? 2.764 8.739 7.472 1.00 97.38 116 LEU A N 1
ATOM 937 C CA . LEU A 1 116 ? 2.914 7.407 6.892 1.00 97.38 116 LEU A CA 1
ATOM 938 C C . LEU A 1 116 ? 1.552 6.718 6.759 1.00 97.38 116 LEU A C 1
ATOM 940 O O . LEU A 1 116 ? 1.259 6.132 5.722 1.00 97.38 116 LEU A O 1
ATOM 944 N N . TRP A 1 117 ? 0.724 6.815 7.799 1.00 97.56 117 TRP A N 1
ATOM 945 C CA . TRP A 1 117 ? -0.590 6.189 7.820 1.00 97.56 117 TRP A CA 1
ATOM 946 C C . TRP A 1 117 ? -1.586 6.900 6.898 1.00 97.56 117 TRP A C 1
ATOM 948 O O . TRP A 1 117 ? -2.242 6.233 6.100 1.00 97.56 117 TRP A O 1
ATOM 958 N N . THR A 1 118 ? -1.648 8.238 6.917 1.00 97.06 118 THR A N 1
ATOM 959 C CA . THR A 1 118 ? -2.530 8.992 6.010 1.00 97.06 118 THR A CA 1
ATOM 960 C C . THR A 1 118 ? -2.156 8.766 4.550 1.00 97.06 118 THR A C 1
ATOM 962 O O . THR A 1 118 ? -3.044 8.524 3.747 1.00 97.06 118 THR A O 1
ATOM 965 N N . ALA A 1 119 ? -0.865 8.712 4.207 1.00 96.81 119 ALA A N 1
ATOM 966 C CA . ALA A 1 119 ? -0.434 8.432 2.836 1.00 96.81 119 ALA A CA 1
ATOM 967 C C . ALA A 1 119 ? -0.836 7.029 2.333 1.00 96.81 119 ALA A C 1
ATOM 969 O O . ALA A 1 119 ? -0.891 6.814 1.124 1.00 96.81 119 ALA A O 1
ATOM 970 N N . ALA A 1 120 ? -1.082 6.060 3.221 1.00 97.44 120 ALA A N 1
ATOM 971 C CA . ALA A 1 120 ? -1.626 4.748 2.850 1.00 97.44 120 ALA A CA 1
ATOM 972 C C . ALA A 1 120 ? -3.151 4.782 2.673 1.00 97.44 120 ALA A C 1
ATOM 974 O O . ALA A 1 120 ? -3.681 4.165 1.746 1.00 97.44 120 ALA A O 1
ATOM 975 N N . LEU A 1 121 ? -3.850 5.546 3.520 1.00 97.75 121 LEU A N 1
ATOM 976 C CA . LEU A 1 121 ? -5.299 5.751 3.426 1.00 97.75 121 LEU A CA 1
ATOM 977 C C . LEU A 1 121 ? -5.699 6.582 2.201 1.00 97.75 121 LEU A C 1
ATOM 979 O O . LEU A 1 121 ? -6.670 6.260 1.531 1.00 97.75 121 LEU A O 1
ATOM 983 N N . GLU A 1 122 ? -4.939 7.622 1.865 1.00 96.75 122 GLU A N 1
ATOM 984 C CA . GLU A 1 122 ? -5.210 8.474 0.702 1.00 96.75 122 GLU A CA 1
ATOM 985 C C . GLU A 1 122 ? -4.994 7.735 -0.631 1.00 96.75 122 GLU A C 1
ATOM 987 O O . GLU A 1 122 ? -5.605 8.096 -1.633 1.00 96.75 122 GLU A O 1
ATOM 992 N N . ASN A 1 123 ? -4.177 6.674 -0.649 1.00 95.38 123 ASN A N 1
ATOM 993 C CA . ASN A 1 123 ? -3.862 5.915 -1.863 1.00 95.38 123 ASN A CA 1
ATOM 994 C C . ASN A 1 123 ? -4.908 4.825 -2.195 1.00 95.38 123 ASN A C 1
ATOM 996 O O . ASN A 1 123 ? -4.935 4.311 -3.312 1.00 95.38 123 ASN A O 1
ATOM 1000 N N . ASN A 1 124 ? -5.776 4.444 -1.249 1.00 95.06 124 ASN A N 1
ATOM 1001 C CA . ASN A 1 124 ? -6.698 3.313 -1.412 1.00 95.06 124 ASN A CA 1
ATOM 1002 C C . ASN A 1 124 ? -8.031 3.570 -0.704 1.00 95.06 124 ASN A C 1
ATOM 1004 O O . ASN A 1 124 ? -8.031 3.989 0.443 1.00 95.06 124 ASN A O 1
ATOM 1008 N N . TRP A 1 125 ? -9.178 3.215 -1.294 1.00 95.38 125 TRP A N 1
ATOM 1009 C CA . TRP A 1 125 ? -10.443 3.145 -0.530 1.00 95.38 125 TRP A CA 1
ATOM 1010 C C . TRP A 1 125 ? -10.874 1.718 -0.187 1.00 95.38 125 TRP A C 1
ATOM 1012 O O . TRP A 1 125 ? -11.670 1.531 0.73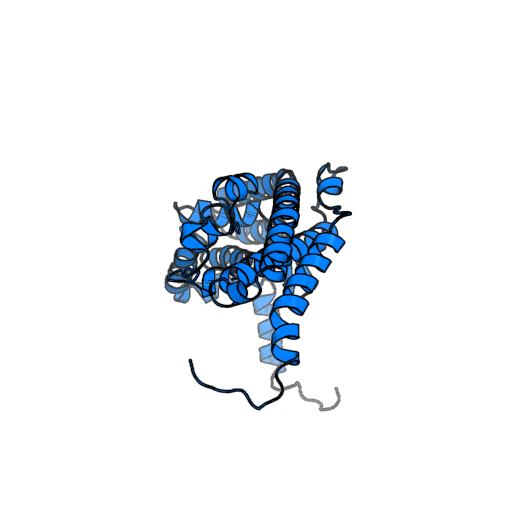8 1.00 95.38 125 TRP A O 1
ATOM 1022 N N . VAL A 1 126 ? -10.319 0.724 -0.883 1.00 95.38 126 VAL A N 1
ATOM 1023 C CA . VAL A 1 126 ? -10.561 -0.705 -0.664 1.00 95.38 126 VAL A CA 1
ATOM 1024 C C . VAL A 1 126 ? -9.248 -1.478 -0.631 1.00 95.38 126 VAL A C 1
ATOM 1026 O O . VAL A 1 126 ? -8.316 -1.196 -1.380 1.00 95.38 126 VAL A O 1
ATOM 1029 N N . ILE A 1 127 ? -9.185 -2.495 0.224 1.00 95.44 127 ILE A N 1
ATOM 1030 C CA . ILE A 1 127 ? -8.050 -3.418 0.325 1.00 95.44 127 ILE A CA 1
ATOM 1031 C C . ILE A 1 127 ? -8.560 -4.853 0.248 1.00 95.44 127 ILE A C 1
ATOM 1033 O O . ILE A 1 127 ? -9.560 -5.177 0.876 1.00 95.44 127 ILE A O 1
ATOM 1037 N N . ALA A 1 128 ? -7.859 -5.719 -0.481 1.00 94.19 128 ALA A N 1
ATOM 1038 C CA . ALA A 1 128 ? -8.137 -7.144 -0.520 1.00 94.19 128 ALA A CA 1
ATOM 1039 C C . ALA A 1 128 ? -7.680 -7.796 0.786 1.00 94.19 128 ALA A C 1
ATOM 1041 O O . ALA A 1 128 ? -6.506 -7.736 1.171 1.00 94.19 128 ALA A O 1
ATOM 1042 N N . LEU A 1 129 ? -8.621 -8.450 1.455 1.00 92.12 129 LEU A N 1
ATOM 1043 C CA . LEU A 1 129 ? -8.343 -9.357 2.557 1.00 92.12 129 LEU A CA 1
ATOM 1044 C C . LEU A 1 129 ? -7.719 -10.633 1.993 1.00 92.12 129 LEU A C 1
ATOM 1046 O O . LEU A 1 129 ? -6.591 -10.998 2.352 1.00 92.12 129 LEU A O 1
ATOM 1050 N N . PHE A 1 130 ? -8.431 -11.253 1.052 1.00 90.69 130 PHE A N 1
ATOM 1051 C CA . PHE A 1 130 ? -8.017 -12.462 0.363 1.00 90.69 130 PHE A CA 1
ATOM 1052 C C . PHE A 1 130 ? -8.678 -12.546 -1.015 1.00 90.69 130 PHE A C 1
ATOM 1054 O O . PHE A 1 130 ? -9.898 -12.582 -1.110 1.00 90.69 130 PHE A O 1
ATOM 1061 N N . ARG A 1 131 ? -7.863 -12.625 -2.075 1.00 89.00 131 ARG A N 1
ATOM 1062 C CA . ARG A 1 131 ? -8.329 -12.659 -3.473 1.00 89.00 131 ARG A CA 1
ATOM 1063 C C . ARG A 1 131 ? -9.232 -11.458 -3.802 1.00 89.00 131 ARG A C 1
ATOM 1065 O O . ARG A 1 131 ? -8.746 -10.332 -3.797 1.00 89.00 131 ARG A O 1
ATOM 1072 N N . ASP A 1 132 ? -10.491 -11.723 -4.112 1.00 88.50 132 ASP A N 1
ATOM 1073 C CA . ASP A 1 132 ? -11.560 -10.801 -4.478 1.00 88.50 132 ASP A CA 1
ATOM 1074 C C . ASP A 1 132 ? -12.340 -10.267 -3.270 1.00 88.50 132 ASP A C 1
ATOM 1076 O O . ASP A 1 132 ? -13.024 -9.254 -3.392 1.00 88.50 132 ASP A O 1
ATOM 1080 N N . GLU A 1 133 ? -12.177 -10.867 -2.089 1.00 93.69 133 GLU A N 1
ATOM 1081 C CA . GLU A 1 133 ? -12.776 -10.355 -0.858 1.00 93.69 133 GLU A CA 1
ATOM 1082 C C . GLU A 1 133 ? -12.064 -9.078 -0.418 1.00 93.69 133 GLU A C 1
ATOM 1084 O O . GLU A 1 133 ? -10.883 -9.095 -0.039 1.00 93.69 133 GLU A O 1
ATOM 1089 N N . VAL A 1 134 ? -12.790 -7.961 -0.450 1.00 95.38 134 VAL A N 1
ATOM 1090 C CA . VAL A 1 134 ? -12.277 -6.639 -0.088 1.00 95.38 134 VAL A CA 1
ATOM 1091 C C . VAL A 1 134 ? -12.924 -6.086 1.172 1.00 95.38 134 VAL A C 1
ATOM 1093 O O . VAL A 1 134 ? -14.028 -6.449 1.563 1.00 95.38 134 VAL A O 1
ATOM 1096 N N . ILE A 1 135 ? -12.240 -5.125 1.782 1.00 95.38 135 ILE A N 1
ATOM 1097 C CA . ILE A 1 135 ? -12.765 -4.318 2.873 1.00 95.38 135 ILE A CA 1
ATOM 1098 C C . ILE A 1 135 ? -12.658 -2.832 2.535 1.00 95.38 135 ILE A C 1
ATOM 1100 O O . ILE A 1 135 ? -11.610 -2.346 2.101 1.00 95.38 135 ILE A O 1
ATOM 1104 N N . TYR A 1 136 ? -13.750 -2.101 2.761 1.00 96.38 136 TYR A N 1
ATOM 1105 C CA . TYR A 1 136 ? -13.798 -0.644 2.658 1.00 96.38 136 TYR A CA 1
ATOM 1106 C C . TYR A 1 136 ? -13.113 -0.031 3.880 1.00 96.38 136 TYR A C 1
ATOM 1108 O O . TYR A 1 136 ? -13.717 0.138 4.945 1.00 96.38 136 TYR A O 1
ATOM 1116 N N . ILE A 1 137 ? -11.824 0.281 3.731 1.00 96.75 137 ILE A N 1
ATOM 1117 C CA . ILE A 1 137 ? -10.938 0.554 4.868 1.00 96.75 137 ILE A CA 1
ATOM 1118 C C . ILE A 1 137 ? -11.404 1.746 5.702 1.00 96.75 137 ILE A C 1
ATOM 1120 O O . ILE A 1 137 ? -11.404 1.682 6.925 1.00 96.75 137 ILE A O 1
ATOM 1124 N N . HIS A 1 138 ? -11.880 2.809 5.058 1.00 97.12 138 HIS A N 1
ATOM 1125 C CA . HIS A 1 138 ? -12.254 4.038 5.747 1.00 97.12 138 HIS A CA 1
ATOM 1126 C C . HIS A 1 138 ? -13.480 3.853 6.636 1.00 97.12 138 HIS A C 1
ATOM 1128 O O . HIS A 1 138 ? -13.484 4.327 7.769 1.00 97.12 138 HIS A O 1
ATOM 1134 N N . GLN A 1 139 ? -14.511 3.163 6.142 1.00 95.50 139 GLN A N 1
ATOM 1135 C CA . GLN A 1 139 ? -15.712 2.876 6.925 1.00 95.50 139 GLN A CA 1
ATOM 1136 C C . GLN A 1 139 ? -15.389 1.931 8.086 1.00 95.50 139 GLN A C 1
ATOM 1138 O O . GLN A 1 139 ? -15.851 2.147 9.204 1.00 95.50 139 GLN A O 1
ATOM 1143 N N . TYR A 1 140 ? -14.554 0.923 7.833 1.00 96.62 140 TYR A N 1
ATOM 1144 C CA . TYR A 1 140 ? -14.135 -0.031 8.852 1.00 96.62 140 TYR A CA 1
ATOM 1145 C C . TYR A 1 140 ? -13.316 0.625 9.974 1.00 96.62 140 TYR A C 1
ATOM 1147 O O . TYR A 1 140 ? -13.597 0.416 11.153 1.00 96.62 140 TYR A O 1
ATOM 1155 N N . ILE A 1 141 ? -12.344 1.472 9.620 1.00 97.62 141 ILE A N 1
ATOM 1156 C CA . ILE A 1 141 ? -11.519 2.214 10.583 1.00 97.62 141 ILE A CA 1
ATOM 1157 C C . ILE A 1 141 ? -12.373 3.190 11.393 1.00 97.62 141 ILE A C 1
ATOM 1159 O O . ILE A 1 141 ? -12.201 3.264 12.607 1.00 97.62 141 ILE A O 1
ATOM 1163 N N . GLN A 1 142 ? -13.298 3.916 10.753 1.00 96.69 142 GLN A N 1
ATOM 1164 C CA . GLN A 1 142 ? -14.216 4.818 11.458 1.00 96.69 142 GLN A CA 1
ATOM 1165 C C . GLN A 1 142 ? -15.047 4.058 12.492 1.00 96.69 142 GLN A C 1
ATOM 1167 O O . GLN A 1 142 ? -15.039 4.437 13.658 1.00 96.69 142 GLN A O 1
ATOM 1172 N N . GLY A 1 143 ? -15.670 2.943 12.092 1.00 95.94 143 GLY A N 1
ATOM 1173 C CA . GLY A 1 143 ? -16.457 2.111 13.001 1.00 95.94 143 GLY A CA 1
ATOM 1174 C C . GLY A 1 143 ? -15.642 1.589 14.185 1.00 95.94 143 GLY A C 1
ATOM 1175 O O . GLY A 1 143 ? -16.134 1.589 15.307 1.00 95.94 143 GLY A O 1
ATOM 1176 N N . PHE A 1 144 ? -14.380 1.209 13.968 1.00 97.06 144 PHE A N 1
ATOM 1177 C CA . PHE A 1 144 ? -13.478 0.819 15.053 1.00 97.06 144 PHE A CA 1
ATOM 1178 C C . PHE A 1 144 ? -13.129 1.999 15.975 1.00 97.06 144 PHE A C 1
ATOM 1180 O O . PHE A 1 144 ? -13.285 1.893 17.191 1.00 97.06 144 PHE A O 1
ATOM 1187 N N . PHE A 1 145 ? -12.695 3.133 15.424 1.00 97.06 145 PHE A N 1
ATOM 1188 C CA . PHE A 1 145 ? -12.278 4.297 16.211 1.00 97.06 145 PHE A CA 1
ATOM 1189 C C . PHE A 1 145 ? -13.429 4.969 16.963 1.00 97.06 145 PHE A C 1
ATOM 1191 O O . PHE A 1 145 ? -13.196 5.477 18.058 1.00 97.06 145 PHE A O 1
ATOM 1198 N N . ASP A 1 146 ? -14.662 4.911 16.455 1.00 95.81 146 ASP A N 1
ATOM 1199 C CA . ASP A 1 146 ? -15.857 5.380 17.170 1.00 95.81 146 ASP A CA 1
ATOM 1200 C C . ASP A 1 146 ? -16.087 4.613 18.487 1.00 95.81 146 ASP A C 1
ATOM 1202 O O . ASP A 1 146 ? -16.652 5.162 19.434 1.00 95.81 146 ASP A O 1
ATOM 1206 N N . THR A 1 147 ? -15.596 3.371 18.603 1.00 94.50 147 THR A N 1
ATOM 1207 C CA . THR A 1 147 ? -15.666 2.605 19.862 1.00 94.50 147 THR A CA 1
ATOM 1208 C C . THR A 1 147 ? -14.653 3.059 20.918 1.00 94.50 147 THR A C 1
ATOM 1210 O O . THR A 1 147 ? -14.772 2.675 22.083 1.00 94.50 147 THR A O 1
ATOM 1213 N N . ILE A 1 148 ? -13.668 3.886 20.546 1.00 94.56 148 ILE A N 1
ATOM 1214 C CA . ILE A 1 148 ? -12.573 4.310 21.422 1.00 94.56 148 ILE A CA 1
ATOM 1215 C C . ILE A 1 148 ? -12.788 5.761 21.862 1.00 94.56 148 ILE A C 1
ATOM 1217 O O . ILE A 1 148 ? -12.766 6.711 21.076 1.00 94.56 148 ILE A O 1
ATOM 1221 N N . LYS A 1 149 ? -12.939 5.970 23.173 1.00 94.12 149 LYS A N 1
ATOM 1222 C CA . LYS A 1 149 ? -13.118 7.315 23.735 1.00 94.12 149 LYS A CA 1
ATOM 1223 C C . LYS A 1 149 ? -11.913 8.211 23.409 1.00 94.12 149 LYS A C 1
ATOM 1225 O O . LYS A 1 149 ? -10.769 7.842 23.650 1.00 94.12 149 LYS A O 1
ATOM 1230 N N . GLY A 1 150 ? -12.183 9.418 22.904 1.00 92.00 150 GLY A N 1
ATOM 1231 C CA . GLY A 1 150 ? -11.155 10.409 22.552 1.00 92.00 150 GLY A CA 1
ATOM 1232 C C . GLY A 1 150 ? -10.651 10.339 21.103 1.00 92.00 150 GLY A C 1
ATOM 1233 O O . GLY A 1 150 ? -9.854 11.186 20.708 1.00 92.00 150 GLY A O 1
ATOM 1234 N N . TYR A 1 151 ? -11.145 9.400 20.287 1.00 95.81 151 TYR A N 1
ATOM 1235 C CA . TYR A 1 151 ? -10.712 9.221 18.892 1.00 95.81 151 TYR A CA 1
ATOM 1236 C C . TYR A 1 151 ? -11.516 10.040 17.871 1.00 95.81 151 TYR A C 1
ATOM 1238 O O . TYR A 1 151 ? -11.246 9.953 16.677 1.00 95.81 151 TYR A O 1
ATOM 1246 N N . GLY A 1 152 ? -12.434 10.914 18.305 1.00 95.38 152 GLY A N 1
ATOM 1247 C CA . GLY A 1 152 ? -13.270 11.716 17.397 1.00 95.38 152 GLY A CA 1
ATOM 1248 C C . GLY A 1 152 ? -12.476 12.531 16.365 1.00 95.38 152 GLY A C 1
ATOM 1249 O O . GLY A 1 152 ? -12.861 12.594 15.202 1.00 95.38 152 GLY A O 1
ATOM 1250 N N . LYS A 1 153 ? -11.308 13.075 16.743 1.00 94.50 153 LYS A N 1
ATOM 1251 C CA . LYS A 1 153 ? -10.409 13.748 15.788 1.00 94.50 153 LYS A CA 1
ATOM 1252 C C . LYS A 1 153 ? -9.874 12.787 14.716 1.00 94.50 153 LYS A C 1
ATOM 1254 O O . LYS A 1 153 ? -9.815 13.159 13.551 1.00 94.50 153 LYS A O 1
ATOM 1259 N N . ARG A 1 154 ? -9.529 11.551 15.094 1.00 94.94 154 ARG A N 1
ATOM 1260 C CA . ARG A 1 154 ? -9.028 10.519 14.169 1.00 94.94 154 ARG A CA 1
ATOM 1261 C C . ARG A 1 154 ? -10.112 10.064 13.204 1.00 94.94 154 ARG A C 1
ATOM 1263 O O . ARG A 1 154 ? -9.838 9.872 12.030 1.00 94.94 154 ARG A O 1
ATOM 1270 N N . VAL A 1 155 ? -11.348 9.949 13.680 1.00 97.19 155 VAL A N 1
ATOM 1271 C CA . VAL A 1 155 ? -12.507 9.653 12.828 1.00 97.19 155 VAL A CA 1
ATOM 1272 C C . VAL A 1 155 ? -12.679 10.735 11.758 1.00 97.19 155 VAL A C 1
ATOM 1274 O O . VAL A 1 155 ? -12.876 10.401 10.592 1.00 97.19 155 VAL A O 1
ATOM 1277 N N . SER A 1 156 ? -12.547 12.018 12.117 1.00 96.50 156 SER A N 1
ATOM 1278 C CA . SER A 1 156 ? -12.571 13.120 11.143 1.00 96.50 156 SER A CA 1
ATOM 1279 C C . SER A 1 156 ? -11.415 13.048 10.142 1.00 96.50 156 SER A C 1
ATOM 1281 O O . SER A 1 156 ? -11.653 13.123 8.944 1.00 96.50 156 SER A O 1
ATOM 1283 N N . GLU A 1 157 ? -10.185 12.805 10.599 1.00 96.38 157 GLU A N 1
ATOM 1284 C CA . GLU A 1 157 ? -9.026 12.659 9.704 1.00 96.38 157 GLU A CA 1
ATOM 1285 C C . GLU A 1 157 ? -9.191 11.496 8.710 1.00 96.38 157 GLU A C 1
ATOM 1287 O O . GLU A 1 157 ? -8.839 11.620 7.540 1.00 96.38 157 GLU A O 1
ATOM 1292 N N . VAL A 1 158 ? -9.776 10.371 9.137 1.00 97.62 158 VAL A N 1
ATOM 1293 C CA . VAL A 1 158 ? -10.073 9.234 8.248 1.00 97.62 158 VAL A CA 1
ATOM 1294 C C . VAL A 1 158 ? -11.153 9.605 7.223 1.00 97.62 158 VAL A C 1
ATOM 1296 O O . VAL A 1 158 ? -11.082 9.164 6.077 1.00 97.62 158 VAL A O 1
ATOM 1299 N N . LYS A 1 159 ? -12.133 10.444 7.581 1.00 96.50 159 LYS A N 1
ATOM 1300 C CA . LYS A 1 159 ? -13.120 10.976 6.620 1.00 96.50 159 LYS A CA 1
ATOM 1301 C C . LYS A 1 159 ? -12.469 11.894 5.582 1.00 96.50 159 LYS A C 1
ATOM 1303 O O . LYS A 1 159 ? -12.838 11.837 4.405 1.00 96.50 159 LYS A O 1
ATOM 1308 N N . ASP A 1 160 ? -1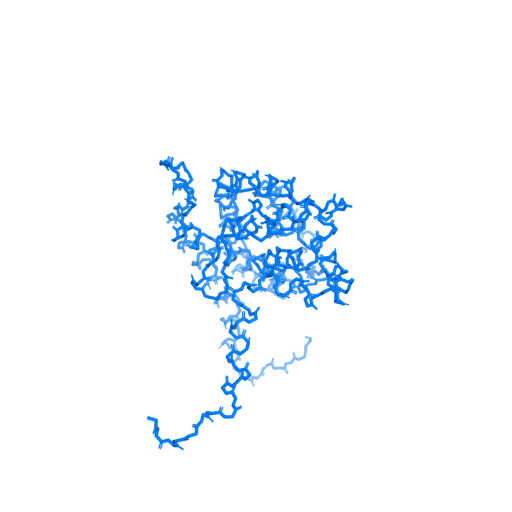1.491 12.694 5.993 1.00 96.62 160 ASP A N 1
ATOM 1309 C CA . ASP A 1 160 ? -10.723 13.548 5.086 1.00 96.62 160 ASP A CA 1
ATOM 1310 C C . ASP A 1 160 ? -9.866 12.700 4.132 1.00 96.62 160 ASP A C 1
ATOM 1312 O O . ASP A 1 160 ? -9.908 12.915 2.919 1.00 96.62 160 ASP A O 1
ATOM 1316 N N . CYS A 1 161 ? -9.191 11.662 4.647 1.00 97.44 161 CYS A N 1
ATOM 1317 C CA . CYS A 1 161 ? -8.443 10.699 3.829 1.00 97.44 161 CYS A CA 1
ATOM 1318 C C . CYS A 1 161 ? -9.348 9.989 2.812 1.00 97.44 161 CYS A C 1
ATOM 1320 O O . CYS A 1 161 ? -8.978 9.865 1.648 1.00 97.44 161 CYS A O 1
ATOM 1322 N N . TYR A 1 162 ? -10.568 9.598 3.205 1.00 96.44 162 TYR A N 1
ATOM 1323 C CA . TYR A 1 162 ? -11.537 8.996 2.283 1.00 96.44 162 TYR A CA 1
ATOM 1324 C C . TYR A 1 162 ? -11.913 9.959 1.156 1.00 96.44 162 TYR A C 1
ATOM 1326 O O . TYR A 1 162 ? -11.929 9.587 -0.019 1.00 96.44 162 TYR A O 1
ATOM 1334 N N . SER A 1 163 ? -12.186 11.216 1.508 1.00 94.81 163 SER A N 1
ATOM 1335 C CA . SER A 1 163 ? -12.534 12.260 0.542 1.00 94.81 163 SER A CA 1
ATOM 1336 C C . SER A 1 163 ? -11.387 12.517 -0.440 1.00 94.81 163 SER A C 1
ATOM 1338 O O . SER A 1 163 ? -11.621 12.677 -1.641 1.00 94.81 163 SER A O 1
ATOM 1340 N N . HIS A 1 164 ? -10.142 12.487 0.042 1.00 95.38 164 HIS A N 1
ATOM 1341 C CA . HIS A 1 164 ? -8.947 12.550 -0.796 1.00 95.38 164 HIS A CA 1
ATOM 1342 C C . HIS A 1 164 ? -8.850 11.334 -1.723 1.00 95.38 164 HIS A C 1
ATOM 1344 O O . HIS A 1 164 ? -8.769 11.504 -2.940 1.00 95.38 164 HIS A O 1
ATOM 1350 N N . ALA A 1 165 ? -8.909 10.118 -1.176 1.00 94.94 165 ALA A N 1
ATOM 1351 C CA . ALA A 1 165 ? -8.735 8.883 -1.934 1.00 94.94 165 ALA A CA 1
ATOM 1352 C C . ALA A 1 165 ? -9.727 8.790 -3.096 1.00 94.94 165 ALA A C 1
ATOM 1354 O O . ALA A 1 165 ? -9.343 8.543 -4.238 1.00 94.94 165 ALA A O 1
ATOM 1355 N N . VAL A 1 166 ? -11.004 9.081 -2.837 1.00 92.31 166 VAL A N 1
ATOM 1356 C CA . VAL A 1 166 ? -12.041 9.012 -3.872 1.00 92.31 166 VAL A CA 1
ATOM 1357 C C . VAL A 1 166 ? -11.895 10.108 -4.931 1.00 92.31 166 VAL A C 1
ATOM 1359 O O . VAL A 1 166 ? -12.252 9.894 -6.090 1.00 92.31 166 VAL A O 1
ATOM 1362 N N . SER A 1 167 ? -11.372 11.279 -4.563 1.00 91.12 167 SER A N 1
ATOM 1363 C CA . SER A 1 167 ? -11.228 12.397 -5.502 1.00 91.12 167 SER A CA 1
ATOM 1364 C C . SER A 1 167 ? -9.948 12.347 -6.337 1.00 91.12 167 SER A C 1
ATOM 1366 O O . SER A 1 167 ? -9.964 12.831 -7.468 1.00 91.12 167 SER A O 1
ATOM 1368 N N . LYS A 1 168 ? -8.854 11.781 -5.811 1.00 93.12 168 LYS A N 1
ATOM 1369 C CA . LYS A 1 168 ? -7.518 11.890 -6.423 1.00 93.12 168 LYS A CA 1
ATOM 1370 C C . LYS A 1 168 ? -6.853 10.564 -6.775 1.00 93.12 168 LYS A C 1
ATOM 1372 O O . LYS A 1 168 ? -6.197 10.511 -7.814 1.00 93.12 168 LYS A O 1
ATOM 1377 N N . ALA A 1 169 ? -7.038 9.498 -5.992 1.00 94.00 169 ALA A N 1
ATOM 1378 C CA . ALA A 1 169 ? -6.243 8.277 -6.164 1.00 94.00 169 ALA A CA 1
ATOM 1379 C C . ALA A 1 169 ? -6.417 7.656 -7.562 1.00 94.00 169 ALA A C 1
ATOM 1381 O O . ALA A 1 169 ? -5.440 7.259 -8.190 1.00 94.00 169 ALA A O 1
ATOM 1382 N N . ALA A 1 170 ? -7.639 7.657 -8.113 1.00 94.00 170 ALA A N 1
ATOM 1383 C CA . ALA A 1 170 ? -7.898 7.141 -9.463 1.00 94.00 170 ALA A CA 1
ATOM 1384 C C . ALA A 1 170 ? -7.071 7.854 -10.547 1.00 94.00 170 ALA A C 1
ATOM 1386 O O . ALA A 1 170 ? -6.485 7.195 -11.410 1.00 94.00 170 ALA A O 1
ATOM 1387 N N . LEU A 1 171 ? -6.975 9.185 -10.474 1.00 93.62 171 LEU A N 1
ATOM 1388 C CA . LEU A 1 171 ? -6.171 9.980 -11.398 1.00 93.62 171 LEU A CA 1
ATOM 1389 C C . LEU A 1 171 ? -4.675 9.698 -11.213 1.00 93.62 171 LEU A C 1
ATOM 1391 O O . LEU A 1 171 ? -3.963 9.490 -12.193 1.00 93.62 171 LEU A O 1
ATOM 1395 N N . GLU A 1 172 ? -4.195 9.645 -9.971 1.00 95.06 172 GLU A N 1
ATOM 1396 C CA . GLU A 1 172 ? -2.784 9.371 -9.681 1.00 95.06 172 GLU A CA 1
ATOM 1397 C C . GLU A 1 172 ? -2.349 7.998 -10.205 1.00 95.06 172 GLU A C 1
ATOM 1399 O O . GLU A 1 172 ? -1.336 7.888 -10.901 1.00 95.06 172 GLU A O 1
ATOM 1404 N N . HIS A 1 173 ? -3.148 6.961 -9.953 1.00 95.75 173 HIS A N 1
ATOM 1405 C CA . HIS A 1 173 ? -2.915 5.612 -10.464 1.00 95.75 173 HIS A CA 1
ATOM 1406 C C . HIS A 1 173 ? -3.010 5.545 -11.993 1.00 95.75 173 HIS A C 1
ATOM 1408 O O . HIS A 1 173 ? -2.211 4.878 -12.653 1.00 95.75 173 HIS A O 1
ATOM 1414 N N . ARG A 1 174 ? -3.928 6.297 -12.611 1.00 95.19 174 ARG A N 1
ATOM 1415 C CA . ARG A 1 174 ? -3.989 6.423 -14.075 1.00 95.19 174 ARG A CA 1
ATOM 1416 C C . ARG A 1 174 ? -2.697 7.000 -14.654 1.00 95.19 174 ARG A C 1
ATOM 1418 O O . ARG A 1 174 ? -2.189 6.477 -15.649 1.00 95.19 174 ARG A O 1
ATOM 1425 N N . GLU A 1 175 ? -2.142 8.041 -14.043 1.00 95.75 175 GLU A N 1
ATOM 1426 C CA . GLU A 1 175 ? -0.873 8.628 -14.480 1.00 95.75 175 GLU A CA 1
ATOM 1427 C C . GLU A 1 175 ? 0.321 7.691 -14.230 1.00 95.75 175 GLU A C 1
ATOM 1429 O O . GLU A 1 175 ? 1.209 7.601 -15.085 1.00 95.75 175 GLU A O 1
ATOM 1434 N N . LYS A 1 176 ? 0.324 6.928 -13.123 1.00 95.62 176 LYS A N 1
ATOM 1435 C CA . LYS A 1 176 ? 1.322 5.872 -12.862 1.00 95.62 176 LYS A CA 1
ATOM 1436 C C . LYS A 1 176 ? 1.293 4.815 -13.972 1.00 95.62 176 LYS A C 1
ATOM 1438 O O . LYS A 1 176 ? 2.336 4.510 -14.551 1.00 95.62 176 LYS A O 1
ATOM 1443 N N . ARG A 1 177 ? 0.109 4.327 -14.367 1.00 95.62 177 ARG A N 1
ATOM 1444 C CA . ARG A 1 177 ? -0.042 3.369 -15.483 1.00 95.62 177 ARG A CA 1
ATOM 1445 C C . ARG A 1 177 ? 0.476 3.918 -16.812 1.00 95.62 177 ARG A C 1
ATOM 1447 O O . ARG A 1 177 ? 1.168 3.197 -17.533 1.00 95.62 177 ARG A O 1
ATOM 1454 N N . LYS A 1 178 ? 0.198 5.187 -17.135 1.00 94.44 178 LYS A N 1
ATOM 1455 C CA . LYS A 1 178 ? 0.740 5.840 -18.344 1.00 94.44 178 LYS A CA 1
ATOM 1456 C C . LYS A 1 178 ? 2.267 5.870 -18.335 1.00 94.44 178 LYS A C 1
ATOM 1458 O O . LYS A 1 178 ? 2.881 5.506 -19.334 1.00 94.44 178 LYS A O 1
ATOM 1463 N N . PHE A 1 179 ? 2.873 6.263 -17.215 1.00 95.31 179 PHE A N 1
ATOM 1464 C CA . PHE A 1 179 ? 4.328 6.264 -17.061 1.00 95.31 179 PHE A CA 1
ATOM 1465 C C . PHE A 1 179 ? 4.917 4.858 -17.249 1.00 95.31 179 PHE A C 1
ATOM 1467 O O . PHE A 1 179 ? 5.821 4.668 -18.065 1.00 95.31 179 PHE A O 1
ATOM 1474 N N . LEU A 1 180 ? 4.360 3.860 -16.556 1.00 93.50 180 LEU A N 1
ATOM 1475 C CA . LEU A 1 180 ? 4.837 2.477 -16.617 1.00 93.50 180 LEU A CA 1
ATOM 1476 C C . LEU A 1 180 ? 4.720 1.881 -18.022 1.00 93.50 180 LEU A C 1
ATOM 1478 O O . LEU A 1 180 ? 5.624 1.166 -18.447 1.00 93.50 180 LEU A O 1
ATOM 1482 N N . ARG A 1 181 ? 3.662 2.201 -18.782 1.00 92.19 181 ARG A N 1
ATOM 1483 C CA . ARG A 1 181 ? 3.528 1.753 -20.180 1.00 92.19 181 ARG A CA 1
ATOM 1484 C C . ARG A 1 181 ? 4.696 2.206 -21.053 1.00 92.19 181 ARG A C 1
ATOM 1486 O O . ARG A 1 181 ? 5.125 1.430 -21.912 1.00 92.19 181 ARG A O 1
ATOM 1493 N N . THR A 1 182 ? 5.182 3.428 -20.861 1.00 91.56 182 THR A N 1
ATOM 1494 C CA . THR A 1 182 ? 6.334 3.960 -21.598 1.00 91.56 182 THR A CA 1
ATOM 1495 C C . THR A 1 182 ? 7.627 3.335 -21.088 1.00 91.56 182 THR A C 1
ATOM 1497 O O . THR A 1 182 ? 8.345 2.717 -21.871 1.00 91.56 182 THR A O 1
ATOM 1500 N N . ALA A 1 183 ? 7.865 3.374 -19.774 1.00 91.44 183 ALA A N 1
ATOM 1501 C CA . ALA A 1 183 ? 9.090 2.858 -19.166 1.00 91.44 183 ALA A CA 1
ATOM 1502 C C . ALA A 1 183 ? 9.314 1.360 -19.457 1.00 91.44 183 ALA A C 1
ATOM 1504 O O . ALA A 1 183 ? 10.407 0.946 -19.836 1.00 91.44 183 ALA A O 1
ATOM 1505 N N . LEU A 1 184 ? 8.269 0.533 -19.354 1.00 90.38 184 LEU A N 1
ATOM 1506 C CA . LEU A 1 184 ? 8.365 -0.904 -19.636 1.00 90.38 184 LEU A CA 1
ATOM 1507 C C . LEU A 1 184 ? 8.533 -1.205 -21.124 1.00 90.38 184 LEU A C 1
ATOM 1509 O O . LEU A 1 184 ? 9.155 -2.205 -21.469 1.00 90.38 184 LEU A O 1
ATOM 1513 N N . LYS A 1 185 ? 8.010 -0.350 -22.012 1.00 88.25 185 LYS A N 1
ATOM 1514 C CA . LYS A 1 185 ? 8.247 -0.478 -23.455 1.00 88.25 185 LYS A CA 1
ATOM 1515 C C . LYS A 1 185 ? 9.712 -0.219 -23.782 1.00 88.25 185 LYS A C 1
ATOM 1517 O O . LYS A 1 185 ? 10.309 -0.994 -24.518 1.00 88.25 185 LYS A O 1
ATOM 1522 N N . GLU A 1 186 ? 10.275 0.849 -23.227 1.00 88.69 186 GLU A N 1
ATOM 1523 C CA . GLU A 1 186 ? 11.685 1.199 -23.409 1.00 88.69 186 GLU A CA 1
ATOM 1524 C C . GLU A 1 186 ? 12.604 0.102 -22.868 1.00 88.69 186 GLU A C 1
ATOM 1526 O O . GLU A 1 186 ? 13.481 -0.365 -23.592 1.00 88.69 186 GLU A O 1
ATOM 1531 N N . LEU A 1 187 ? 12.349 -0.387 -21.648 1.00 87.69 187 LEU A N 1
ATOM 1532 C CA . LEU A 1 187 ? 13.065 -1.537 -21.088 1.00 87.69 187 LEU A CA 1
ATOM 1533 C C . LEU A 1 187 ? 12.933 -2.779 -21.982 1.00 87.69 187 LEU A C 1
ATOM 1535 O O . LEU A 1 187 ? 13.932 -3.430 -22.279 1.00 87.69 187 LEU A O 1
ATOM 1539 N N . GLY A 1 188 ? 11.717 -3.073 -22.452 1.00 85.00 188 GLY A N 1
ATOM 1540 C CA . GLY A 1 188 ? 11.413 -4.148 -23.397 1.00 85.00 188 GLY A CA 1
ATOM 1541 C C . GLY A 1 188 ? 12.304 -4.135 -24.633 1.00 85.00 188 GLY A C 1
ATOM 1542 O O . GLY A 1 188 ? 12.932 -5.141 -24.970 1.00 85.00 188 GLY A O 1
ATOM 1543 N N . LEU A 1 189 ? 12.375 -2.979 -25.289 1.00 86.12 189 LEU A N 1
ATOM 1544 C CA . LEU A 1 189 ? 13.163 -2.780 -26.502 1.00 86.12 189 LEU A CA 1
ATOM 1545 C C . LEU A 1 189 ? 14.667 -2.877 -26.225 1.00 86.12 189 LEU A C 1
ATOM 1547 O O . LEU A 1 189 ? 15.364 -3.580 -26.949 1.00 86.12 189 LEU A O 1
ATOM 1551 N N . LEU A 1 190 ? 15.158 -2.247 -25.153 1.00 85.81 190 LEU A N 1
ATOM 1552 C CA . LEU A 1 190 ? 16.583 -2.255 -24.804 1.00 85.81 190 LEU A CA 1
ATOM 1553 C C . LEU A 1 190 ? 17.109 -3.656 -24.493 1.00 85.81 190 LEU A C 1
ATOM 1555 O O . LEU A 1 190 ? 18.189 -4.018 -24.948 1.00 85.81 190 LEU A O 1
ATOM 1559 N N . PHE A 1 191 ? 16.354 -4.461 -23.746 1.00 84.94 191 PHE A N 1
ATOM 1560 C CA . PHE A 1 191 ? 16.759 -5.837 -23.454 1.00 84.94 191 PHE A CA 1
ATOM 1561 C C . PHE A 1 191 ? 16.605 -6.775 -24.653 1.00 84.94 191 PHE A C 1
ATOM 1563 O O . PHE A 1 191 ? 17.321 -7.770 -24.731 1.00 84.94 191 PHE A O 1
ATOM 1570 N N . SER A 1 192 ? 15.698 -6.465 -25.584 1.00 84.00 192 SER A N 1
ATOM 1571 C CA . SER A 1 192 ? 15.578 -7.218 -26.838 1.00 84.00 192 SER A CA 1
ATOM 1572 C C . SER A 1 192 ? 16.763 -6.957 -27.769 1.00 84.00 192 SER A C 1
ATOM 1574 O O . SER A 1 192 ? 17.222 -7.880 -28.433 1.00 84.00 192 SER A O 1
ATOM 1576 N N . ASP A 1 193 ? 17.270 -5.721 -27.794 1.00 86.19 193 ASP A N 1
ATOM 1577 C CA . ASP A 1 193 ? 18.462 -5.348 -28.562 1.00 86.19 193 ASP A CA 1
ATOM 1578 C C . ASP A 1 193 ? 19.757 -5.845 -27.896 1.00 86.19 193 ASP A C 1
ATOM 1580 O O . ASP A 1 193 ? 20.633 -6.403 -28.553 1.00 86.19 193 ASP A O 1
ATOM 1584 N N . GLN A 1 194 ? 19.861 -5.702 -26.569 1.00 86.44 194 GLN A N 1
ATOM 1585 C CA . GLN A 1 194 ? 21.045 -6.055 -25.780 1.00 86.44 194 GLN A CA 1
ATOM 1586 C C . GLN A 1 194 ? 20.699 -7.032 -24.640 1.00 86.44 194 GLN A C 1
ATOM 1588 O O . GLN A 1 194 ? 20.655 -6.637 -23.467 1.00 86.44 194 GLN A O 1
ATOM 1593 N N . PRO A 1 195 ? 20.517 -8.335 -24.931 1.00 83.81 195 PRO A N 1
ATOM 1594 C CA . PRO A 1 195 ? 20.166 -9.330 -23.913 1.00 83.81 195 PRO A CA 1
ATOM 1595 C C . PRO A 1 195 ? 21.245 -9.490 -22.829 1.00 83.81 195 PRO A C 1
ATOM 1597 O O . PRO A 1 195 ? 20.937 -9.862 -21.700 1.00 83.81 195 PRO A O 1
ATOM 1600 N N . GLY A 1 196 ? 22.504 -9.135 -23.116 1.00 85.81 196 GLY A N 1
ATOM 1601 C CA . GLY A 1 196 ? 23.589 -9.130 -22.126 1.00 85.81 196 GLY A CA 1
ATOM 1602 C C . GLY A 1 196 ? 23.366 -8.170 -20.947 1.00 85.81 196 GLY A C 1
ATOM 1603 O O . GLY A 1 196 ? 23.958 -8.355 -19.884 1.00 85.81 196 GLY A O 1
ATOM 1604 N N . LEU A 1 197 ? 22.475 -7.179 -21.083 1.00 86.00 197 LEU A N 1
ATOM 1605 C CA . LEU A 1 197 ? 22.114 -6.272 -19.990 1.00 86.00 197 LEU A CA 1
ATOM 1606 C C . LEU A 1 197 ? 21.209 -6.926 -18.937 1.00 86.00 197 LEU A C 1
ATOM 1608 O O . LEU A 1 197 ? 21.089 -6.384 -17.836 1.00 86.00 197 LEU A O 1
ATOM 1612 N N . LEU A 1 198 ? 20.610 -8.087 -19.231 1.00 84.06 198 LEU A N 1
ATOM 1613 C CA . LEU A 1 198 ? 19.738 -8.802 -18.296 1.00 84.06 198 LEU A CA 1
ATOM 1614 C C . LEU A 1 198 ? 20.458 -9.151 -16.991 1.00 84.06 198 LEU A C 1
ATOM 1616 O O . LEU A 1 198 ? 19.882 -8.977 -15.924 1.00 84.06 198 LEU A O 1
ATOM 1620 N N . GLY A 1 199 ? 21.730 -9.557 -17.054 1.00 84.19 199 GLY A N 1
ATOM 1621 C CA . GLY A 1 199 ? 22.537 -9.851 -15.867 1.00 84.19 199 GLY A CA 1
ATOM 1622 C C . GLY A 1 199 ? 22.669 -8.647 -14.923 1.00 84.19 199 GLY A C 1
ATOM 1623 O O . GLY A 1 199 ? 22.137 -8.673 -13.811 1.00 84.19 199 GLY A O 1
ATOM 1624 N N . PRO A 1 200 ? 23.335 -7.553 -15.338 1.00 88.12 200 PRO A N 1
ATOM 1625 C CA . PRO A 1 200 ? 23.540 -6.396 -14.472 1.00 88.12 200 PRO A CA 1
ATOM 1626 C C . PRO A 1 200 ? 22.248 -5.633 -14.136 1.00 88.12 200 PRO A C 1
ATOM 1628 O O . PRO A 1 200 ? 22.231 -4.913 -13.137 1.00 88.12 200 PRO A O 1
ATOM 1631 N N . LYS A 1 201 ? 21.170 -5.748 -14.925 1.00 89.81 201 LYS A N 1
ATOM 1632 C CA . LYS A 1 201 ? 19.931 -4.965 -14.744 1.00 89.81 201 LYS A CA 1
ATOM 1633 C C . LYS A 1 201 ? 18.699 -5.787 -14.362 1.00 89.81 201 LYS A C 1
ATOM 1635 O O . LYS A 1 201 ? 17.611 -5.216 -14.314 1.00 89.81 201 LYS A O 1
ATOM 1640 N N . ALA A 1 202 ? 18.857 -7.060 -13.995 1.00 86.44 202 ALA A N 1
ATOM 1641 C CA . ALA A 1 202 ? 17.760 -7.924 -13.546 1.00 86.44 202 ALA A CA 1
ATOM 1642 C C . ALA A 1 202 ? 16.874 -7.260 -12.476 1.00 86.44 202 ALA A C 1
ATOM 1644 O O . ALA A 1 202 ? 15.650 -7.347 -12.532 1.00 86.44 202 ALA A O 1
ATOM 1645 N N . LEU A 1 203 ? 17.483 -6.525 -11.537 1.00 89.06 203 LEU A N 1
ATOM 1646 C CA . LEU A 1 203 ? 16.755 -5.816 -10.485 1.00 89.06 203 LEU A CA 1
ATOM 1647 C C . LEU A 1 203 ? 15.725 -4.818 -11.045 1.00 89.06 203 LEU A C 1
ATOM 1649 O O . LEU A 1 203 ? 14.594 -4.795 -10.571 1.00 89.06 203 LEU A O 1
ATOM 1653 N N . LEU A 1 204 ? 16.065 -4.045 -12.084 1.00 89.00 204 LEU A N 1
ATOM 1654 C CA . LEU A 1 204 ? 15.136 -3.078 -12.691 1.00 89.00 204 LEU A CA 1
ATOM 1655 C C . LEU A 1 204 ? 13.925 -3.769 -13.320 1.00 89.00 204 LEU A C 1
ATOM 1657 O O . LEU A 1 204 ? 12.824 -3.222 -13.275 1.00 89.00 204 LEU A O 1
ATOM 1661 N N . ILE A 1 205 ? 14.115 -4.972 -13.865 1.00 87.56 205 ILE A N 1
ATOM 1662 C CA . ILE A 1 205 ? 13.028 -5.773 -14.434 1.00 87.56 205 ILE A CA 1
ATOM 1663 C C . ILE A 1 205 ? 12.050 -6.154 -13.325 1.00 87.56 205 ILE A C 1
ATOM 1665 O O . ILE A 1 205 ? 10.857 -5.897 -13.453 1.00 87.56 205 ILE A O 1
ATOM 1669 N N . PHE A 1 206 ? 12.540 -6.684 -12.200 1.00 89.38 206 PHE A N 1
ATOM 1670 C CA . PHE A 1 206 ? 11.679 -7.046 -11.070 1.00 89.38 206 PHE A CA 1
ATOM 1671 C C . PHE A 1 206 ? 10.950 -5.841 -10.467 1.00 89.38 206 PHE A C 1
ATOM 1673 O O . PHE A 1 206 ? 9.771 -5.955 -10.130 1.00 89.38 206 PHE A O 1
ATOM 1680 N N . ILE A 1 207 ? 11.607 -4.681 -10.383 1.00 92.00 207 ILE A N 1
ATOM 1681 C CA . ILE A 1 207 ? 10.975 -3.432 -9.932 1.00 92.00 207 ILE A CA 1
ATOM 1682 C C . ILE A 1 207 ? 9.851 -3.029 -10.893 1.00 92.00 207 ILE A C 1
ATOM 1684 O O . ILE A 1 207 ? 8.721 -2.796 -10.462 1.00 92.00 207 ILE A O 1
ATOM 1688 N N . GLY A 1 208 ? 10.140 -2.974 -12.197 1.00 91.38 208 GLY A N 1
ATOM 1689 C CA . GLY A 1 208 ? 9.166 -2.597 -13.220 1.00 91.38 208 GLY A CA 1
ATOM 1690 C C . GLY A 1 208 ? 7.962 -3.539 -13.259 1.00 91.38 208 GLY A C 1
ATOM 1691 O O . GLY A 1 208 ? 6.820 -3.081 -13.303 1.00 91.38 208 GLY A O 1
ATOM 1692 N N . LEU A 1 209 ? 8.208 -4.849 -13.164 1.00 89.94 209 LEU A N 1
ATOM 1693 C CA . LEU A 1 209 ? 7.163 -5.863 -13.062 1.00 89.94 209 LEU A CA 1
ATOM 1694 C C . LEU A 1 209 ? 6.332 -5.679 -11.785 1.00 89.94 209 LEU A C 1
ATOM 1696 O O . LEU A 1 209 ? 5.106 -5.688 -11.855 1.00 89.94 209 LEU A O 1
ATOM 1700 N N . SER A 1 210 ? 6.965 -5.464 -10.627 1.00 92.44 210 SER A N 1
ATOM 1701 C CA . SER A 1 210 ? 6.231 -5.227 -9.379 1.00 92.44 210 SER A CA 1
ATOM 1702 C C . SER A 1 210 ? 5.296 -4.027 -9.495 1.00 92.44 210 SER A C 1
ATOM 1704 O O . SER A 1 210 ? 4.132 -4.150 -9.130 1.00 92.44 210 SER A O 1
ATOM 1706 N N . TYR A 1 211 ? 5.772 -2.898 -10.028 1.00 93.62 211 TYR A N 1
ATOM 1707 C CA . TYR A 1 211 ? 4.938 -1.709 -10.198 1.00 93.62 211 TYR A CA 1
ATOM 1708 C C . TYR A 1 211 ? 3.767 -1.948 -11.154 1.00 93.62 211 TYR A C 1
ATOM 1710 O O . TYR A 1 211 ? 2.641 -1.583 -10.832 1.00 93.62 211 TYR A O 1
ATOM 1718 N N . ALA A 1 212 ? 4.001 -2.592 -12.301 1.00 93.00 212 ALA A N 1
ATOM 1719 C CA . ALA A 1 212 ? 2.929 -2.899 -13.247 1.00 93.00 212 ALA A CA 1
ATOM 1720 C C . ALA A 1 212 ? 1.859 -3.802 -12.629 1.00 93.00 212 ALA A C 1
ATOM 1722 O O . ALA A 1 212 ? 0.672 -3.511 -12.737 1.00 93.00 212 ALA A O 1
ATOM 1723 N N . ARG A 1 213 ? 2.286 -4.875 -11.952 1.00 92.44 213 ARG A N 1
ATOM 1724 C CA . ARG A 1 213 ? 1.393 -5.803 -11.255 1.00 92.44 213 ARG A CA 1
ATOM 1725 C C . ARG A 1 213 ? 0.548 -5.075 -10.210 1.00 92.44 213 ARG A C 1
ATOM 1727 O O . ARG A 1 213 ? -0.660 -5.283 -10.163 1.00 92.44 213 ARG A O 1
ATOM 1734 N N . ASP A 1 214 ? 1.181 -4.248 -9.380 1.00 94.19 214 ASP A N 1
ATOM 1735 C CA . ASP A 1 214 ? 0.493 -3.523 -8.311 1.00 94.19 214 ASP A CA 1
ATOM 1736 C C . ASP A 1 214 ? -0.558 -2.555 -8.895 1.00 94.19 214 ASP A C 1
ATOM 1738 O O . ASP A 1 214 ? -1.686 -2.523 -8.413 1.00 94.19 214 ASP A O 1
ATOM 1742 N N . GLU A 1 215 ? -0.251 -1.848 -9.989 1.00 95.06 215 GLU A N 1
ATOM 1743 C CA . GLU A 1 215 ? -1.209 -0.957 -10.663 1.00 95.06 215 GLU A CA 1
ATOM 1744 C C . GLU A 1 215 ? -2.378 -1.696 -11.335 1.00 95.06 215 GLU A C 1
ATOM 1746 O O . GLU A 1 215 ? -3.507 -1.201 -11.318 1.00 95.06 215 GLU A O 1
ATOM 1751 N N . VAL A 1 216 ? -2.133 -2.874 -11.922 1.00 93.00 216 VAL A N 1
ATOM 1752 C CA . VAL A 1 216 ? -3.193 -3.717 -12.504 1.00 93.00 216 VAL A CA 1
ATOM 1753 C C . VAL A 1 216 ? -4.143 -4.191 -11.404 1.00 93.00 216 VAL A C 1
ATOM 1755 O O . VAL A 1 216 ? -5.354 -4.002 -11.517 1.00 93.00 216 VAL A O 1
ATOM 1758 N N . TYR A 1 217 ? -3.613 -4.749 -10.311 1.00 92.44 217 TYR A N 1
ATOM 1759 C CA . TYR A 1 217 ? -4.448 -5.213 -9.201 1.00 92.44 217 TYR A CA 1
ATOM 1760 C C . TYR A 1 217 ? -5.181 -4.081 -8.492 1.00 92.44 217 TYR A C 1
ATOM 1762 O O . TYR A 1 217 ? -6.332 -4.266 -8.091 1.00 92.44 217 TYR A O 1
ATOM 1770 N N . TRP A 1 218 ? -4.543 -2.917 -8.354 1.00 95.06 218 TRP A N 1
ATOM 1771 C CA . TRP A 1 218 ? -5.198 -1.735 -7.814 1.00 95.06 218 TRP A CA 1
ATOM 1772 C C . TRP A 1 218 ? -6.400 -1.351 -8.682 1.00 95.06 218 TRP A C 1
ATOM 1774 O O . TRP A 1 218 ? -7.505 -1.233 -8.154 1.00 95.06 218 TRP A O 1
ATOM 1784 N N . LEU A 1 219 ? -6.215 -1.249 -10.005 1.00 94.12 219 LEU A N 1
ATOM 1785 C CA . LEU A 1 219 ? -7.269 -0.856 -10.942 1.00 94.12 219 LEU A CA 1
ATOM 1786 C C . LEU A 1 219 ? -8.460 -1.815 -10.915 1.00 94.12 219 LEU A C 1
ATOM 1788 O O . LEU A 1 219 ? -9.585 -1.358 -10.741 1.00 94.12 219 LEU A O 1
ATOM 1792 N N . LEU A 1 220 ? -8.214 -3.121 -11.067 1.00 91.88 220 LEU A N 1
ATOM 1793 C CA . LEU A 1 220 ? -9.275 -4.135 -11.116 1.00 91.88 220 LEU A CA 1
ATOM 1794 C C . LEU A 1 220 ? -10.144 -4.076 -9.857 1.00 91.88 220 LEU A C 1
ATOM 1796 O O . LEU A 1 220 ? -11.362 -3.951 -9.924 1.00 91.88 220 LEU A O 1
ATOM 1800 N N . ARG A 1 221 ? -9.498 -4.041 -8.693 1.00 93.31 221 ARG A N 1
ATOM 1801 C CA . ARG A 1 221 ? -10.179 -4.004 -7.399 1.00 93.31 221 ARG A CA 1
ATOM 1802 C C . ARG A 1 221 ? -11.014 -2.751 -7.195 1.00 93.31 221 ARG A C 1
ATOM 1804 O O . ARG A 1 221 ? -12.130 -2.842 -6.695 1.00 93.31 221 ARG A O 1
ATOM 1811 N N . HIS A 1 222 ? -10.457 -1.593 -7.532 1.00 93.19 222 HIS A N 1
ATOM 1812 C CA . HIS A 1 222 ? -11.109 -0.303 -7.327 1.00 93.19 222 HIS A CA 1
ATOM 1813 C C . HIS A 1 222 ? -12.218 -0.055 -8.360 1.00 93.19 222 HIS A C 1
ATOM 1815 O O . HIS A 1 222 ? -13.189 0.635 -8.052 1.00 93.19 222 HIS A O 1
ATOM 1821 N N . ASN A 1 223 ? -12.106 -0.647 -9.553 1.00 91.56 223 ASN A N 1
ATOM 1822 C CA . ASN A 1 223 ? -13.164 -0.672 -10.558 1.00 91.56 223 ASN A CA 1
ATOM 1823 C C . ASN A 1 223 ? -14.352 -1.542 -10.118 1.00 91.56 223 ASN A C 1
ATOM 1825 O O . ASN A 1 223 ? -15.496 -1.104 -10.221 1.00 91.56 223 ASN A O 1
ATOM 1829 N N . ASP A 1 224 ? -14.084 -2.735 -9.582 1.00 90.69 224 ASP A N 1
ATOM 1830 C CA . ASP A 1 224 ? -15.134 -3.670 -9.156 1.00 90.69 224 ASP A CA 1
ATOM 1831 C C . ASP A 1 224 ? -15.786 -3.256 -7.827 1.00 90.69 224 ASP A C 1
ATOM 1833 O O . ASP A 1 224 ? -16.923 -3.624 -7.539 1.00 90.69 224 ASP A O 1
ATOM 1837 N N . ASN A 1 225 ? -15.089 -2.437 -7.034 1.00 91.88 225 ASN A N 1
ATOM 1838 C CA . ASN A 1 225 ? -15.552 -1.940 -5.742 1.00 91.88 225 ASN A CA 1
ATOM 1839 C C . ASN A 1 225 ? -15.551 -0.404 -5.728 1.00 91.88 225 ASN A C 1
ATOM 1841 O O . ASN A 1 225 ? -14.708 0.221 -5.064 1.00 91.88 225 ASN A O 1
ATOM 1845 N N . PRO A 1 226 ? -16.481 0.235 -6.464 1.00 88.25 226 PRO A N 1
ATOM 1846 C CA . PRO A 1 226 ? -16.550 1.682 -6.534 1.00 88.25 226 PRO A CA 1
ATOM 1847 C C . PRO A 1 226 ? -16.817 2.286 -5.147 1.00 88.25 226 PRO A C 1
ATOM 1849 O O . PRO A 1 226 ? -17.423 1.648 -4.276 1.00 88.25 226 PRO A O 1
ATOM 1852 N N . PRO A 1 227 ? -16.371 3.530 -4.919 1.00 84.81 227 PRO A N 1
ATOM 1853 C CA . PRO A 1 227 ? -16.586 4.205 -3.654 1.00 84.81 227 PRO A CA 1
ATOM 1854 C C . PRO A 1 227 ? -18.077 4.437 -3.413 1.00 84.81 227 PRO A C 1
ATOM 1856 O O . PRO A 1 227 ? -18.837 4.779 -4.322 1.00 84.81 227 PRO A O 1
ATOM 1859 N N . VAL A 1 228 ? -18.495 4.287 -2.158 1.00 73.44 228 VAL A N 1
ATOM 1860 C CA . VAL A 1 228 ? -19.885 4.488 -1.745 1.00 73.44 228 VAL A CA 1
ATOM 1861 C C . VAL A 1 228 ? -20.148 5.996 -1.684 1.00 73.44 228 VAL A C 1
ATOM 1863 O O . VAL A 1 228 ? -19.964 6.637 -0.649 1.00 73.44 228 VAL A O 1
ATOM 1866 N N . GLN A 1 229 ? -20.506 6.597 -2.820 1.00 69.62 229 GLN A N 1
ATOM 1867 C CA . GLN A 1 229 ? -20.898 8.004 -2.926 1.00 69.62 229 GLN A CA 1
ATOM 1868 C C . GLN A 1 229 ? -22.335 8.146 -3.436 1.00 69.62 229 GLN A C 1
ATOM 1870 O O . GLN A 1 229 ? -22.778 7.438 -4.338 1.00 69.62 229 GLN A O 1
ATOM 1875 N N . LYS A 1 230 ? -23.065 9.122 -2.884 1.00 50.34 230 LYS A N 1
ATOM 1876 C CA . LYS A 1 230 ? -24.368 9.554 -3.406 1.00 50.34 230 LYS A CA 1
ATOM 1877 C C . LYS A 1 230 ? -24.146 10.530 -4.574 1.00 50.34 230 LYS A C 1
ATOM 1879 O O . LYS A 1 230 ? -24.189 11.738 -4.373 1.00 50.34 230 LYS A O 1
ATOM 1884 N N . GLY A 1 231 ? -23.875 10.022 -5.779 1.00 55.53 231 GLY A N 1
ATOM 1885 C CA . GLY A 1 231 ? -23.767 10.831 -7.007 1.00 55.53 231 GLY A CA 1
ATOM 1886 C C . GLY A 1 231 ? -22.877 10.211 -8.093 1.00 55.53 231 GLY A C 1
ATOM 1887 O O . GLY A 1 231 ? -22.018 9.387 -7.795 1.00 55.53 231 GLY A O 1
ATOM 1888 N N . LYS A 1 232 ? -23.073 10.598 -9.367 1.00 48.62 232 LYS A N 1
ATOM 1889 C CA . LYS A 1 232 ? -22.203 10.174 -10.484 1.00 48.62 232 LYS A CA 1
ATOM 1890 C C . LYS A 1 232 ? -20.811 10.798 -10.314 1.00 48.62 232 LYS A C 1
ATOM 1892 O O . LYS A 1 232 ? -20.649 11.999 -10.516 1.00 48.62 232 LYS A O 1
ATOM 1897 N N . SER A 1 233 ? -19.827 9.986 -9.930 1.00 55.53 233 SER A N 1
ATOM 1898 C CA . SER A 1 233 ? -18.438 10.412 -9.735 1.00 55.53 233 SER A CA 1
ATOM 1899 C C . SER A 1 233 ? -17.678 10.527 -11.062 1.00 55.53 233 SER A C 1
ATOM 1901 O O . SER A 1 233 ? -17.749 9.635 -11.908 1.00 55.53 233 SER A O 1
ATOM 1903 N N . LYS A 1 234 ? -16.877 11.591 -11.203 1.00 59.78 234 LYS A N 1
ATOM 1904 C CA . LYS A 1 234 ? -15.889 11.783 -12.282 1.00 59.78 234 LYS A CA 1
ATOM 1905 C C . LYS A 1 234 ? -14.788 10.705 -12.269 1.00 59.78 234 LYS A C 1
ATOM 1907 O O . LYS A 1 234 ? -14.191 10.437 -13.304 1.00 59.78 234 LYS A O 1
ATOM 1912 N N . SER A 1 235 ? -14.571 10.040 -11.128 1.00 63.59 235 SER A N 1
ATOM 1913 C CA . SER A 1 235 ? -13.569 8.975 -10.969 1.00 63.59 235 SER A CA 1
ATOM 1914 C C . SER A 1 235 ? -13.853 7.721 -11.802 1.00 63.59 235 SER A C 1
ATOM 1916 O O . SER A 1 235 ? -12.932 6.952 -12.060 1.00 63.59 235 SER A O 1
ATOM 1918 N N . ALA A 1 236 ? -15.097 7.512 -12.250 1.00 70.56 236 ALA A N 1
ATOM 1919 C CA . ALA A 1 236 ? -15.465 6.332 -13.031 1.00 70.56 236 ALA A CA 1
ATOM 1920 C C . ALA A 1 236 ? -14.721 6.259 -14.376 1.00 70.56 236 ALA A C 1
ATOM 1922 O O . ALA A 1 236 ? -14.380 5.171 -14.824 1.00 70.56 236 ALA A O 1
ATOM 1923 N N . GLU A 1 237 ? -14.418 7.400 -15.003 1.00 77.06 237 GLU A N 1
ATOM 1924 C CA . GLU A 1 237 ? -13.634 7.423 -16.246 1.00 77.06 237 GLU A CA 1
ATOM 1925 C C . GLU A 1 237 ? -12.150 7.114 -16.005 1.00 77.06 237 GLU A C 1
ATOM 1927 O O . GLU A 1 237 ? -11.513 6.466 -16.834 1.00 77.06 237 GLU A O 1
ATOM 1932 N N . ASP A 1 238 ? -11.597 7.532 -14.863 1.00 81.81 238 ASP A N 1
ATOM 1933 C CA . ASP A 1 238 ? -10.192 7.290 -14.509 1.00 81.81 238 ASP A CA 1
ATOM 1934 C C . ASP A 1 238 ? -9.914 5.831 -14.100 1.00 81.81 238 ASP A C 1
ATOM 1936 O O . ASP A 1 238 ? -8.770 5.361 -14.169 1.00 81.81 238 ASP A O 1
ATOM 1940 N N . LEU A 1 239 ? -10.968 5.099 -13.728 1.00 85.25 239 LEU A N 1
ATOM 1941 C CA . LEU A 1 239 ? -10.952 3.660 -13.451 1.00 85.25 239 LEU A CA 1
ATOM 1942 C C . LEU A 1 239 ? -11.084 2.792 -14.712 1.00 85.25 239 LEU A C 1
ATOM 1944 O O . LEU A 1 239 ? -10.950 1.574 -14.636 1.00 85.25 239 LEU A O 1
ATOM 1948 N N . VAL A 1 240 ? -11.277 3.397 -15.888 1.00 86.69 240 VAL A N 1
ATOM 1949 C CA . VAL A 1 240 ? -11.318 2.674 -17.162 1.00 86.69 240 VAL A CA 1
ATOM 1950 C C . VAL A 1 240 ? -10.001 2.864 -17.910 1.00 86.69 240 VAL A C 1
ATOM 1952 O O . VAL A 1 240 ? -9.648 3.966 -18.329 1.00 86.69 240 VAL A O 1
ATOM 1955 N N . ASP A 1 241 ? -9.280 1.767 -18.150 1.00 86.31 241 ASP A N 1
ATOM 1956 C CA . ASP A 1 241 ? -8.040 1.779 -18.929 1.00 86.31 241 ASP A CA 1
ATOM 1957 C C . ASP A 1 241 ? -8.134 0.873 -20.163 1.00 86.31 241 ASP A C 1
ATOM 1959 O O . ASP A 1 241 ? -7.892 -0.330 -20.112 1.00 86.31 241 ASP A O 1
ATOM 1963 N N . ARG A 1 242 ? -8.451 1.470 -21.319 1.00 85.69 242 ARG A N 1
ATOM 1964 C CA . ARG A 1 242 ? -8.522 0.749 -22.606 1.00 85.69 242 ARG A CA 1
ATOM 1965 C C . ARG A 1 242 ? -7.163 0.219 -23.079 1.00 85.69 242 ARG A C 1
ATOM 1967 O O . ARG A 1 242 ? -7.120 -0.627 -23.964 1.00 85.69 242 ARG A O 1
ATOM 1974 N N . GLN A 1 243 ? -6.065 0.727 -22.519 1.00 83.00 243 GLN A N 1
ATOM 1975 C CA . GLN A 1 243 ? -4.694 0.319 -22.832 1.00 83.00 243 GLN A CA 1
ATOM 1976 C C . GLN A 1 243 ? -4.128 -0.641 -21.775 1.00 83.00 243 GLN A C 1
ATOM 1978 O O . GLN A 1 243 ? -2.926 -0.916 -21.779 1.00 83.00 243 GLN A O 1
ATOM 1983 N N . LEU A 1 244 ? -4.963 -1.172 -20.873 1.00 81.88 244 LEU A N 1
ATOM 1984 C CA . LEU A 1 244 ? -4.542 -2.183 -19.903 1.00 81.88 244 LEU A CA 1
ATOM 1985 C C . LEU A 1 244 ? -3.914 -3.422 -20.569 1.00 81.88 244 LEU A C 1
ATOM 1987 O O . LEU A 1 244 ? -2.834 -3.813 -20.123 1.00 81.88 244 LEU A O 1
ATOM 1991 N N . PRO A 1 245 ? -4.458 -3.967 -21.683 1.00 78.19 245 PRO A N 1
ATOM 1992 C CA . PRO A 1 245 ? -3.839 -5.109 -22.357 1.00 78.19 245 PRO A CA 1
ATOM 1993 C C . PRO A 1 245 ? -2.416 -4.822 -22.847 1.00 78.19 245 PRO A C 1
ATOM 1995 O O . PRO A 1 245 ? -1.589 -5.722 -22.894 1.00 78.19 245 PRO A O 1
ATOM 1998 N N . GLU A 1 246 ? -2.089 -3.571 -23.184 1.00 75.31 246 GLU A N 1
ATOM 1999 C CA . GLU A 1 246 ? -0.727 -3.194 -23.577 1.00 75.31 246 GLU A CA 1
ATOM 2000 C C . GLU A 1 246 ? 0.238 -3.254 -22.383 1.00 75.31 246 GLU A C 1
ATOM 2002 O O . GLU A 1 246 ? 1.395 -3.644 -22.536 1.00 75.31 246 GLU A O 1
ATOM 2007 N N . LEU A 1 247 ? -0.226 -2.879 -21.187 1.00 75.94 247 LEU A N 1
ATOM 2008 C CA . LEU A 1 247 ? 0.559 -2.987 -19.960 1.00 75.94 247 LEU A CA 1
ATOM 2009 C C . LEU A 1 247 ? 0.756 -4.459 -19.569 1.00 75.94 247 LEU A C 1
ATOM 2011 O O . LEU A 1 247 ? 1.879 -4.854 -19.267 1.00 75.94 247 LEU A O 1
ATOM 2015 N N . GLU A 1 248 ? -0.296 -5.278 -19.648 1.00 67.12 248 GLU A N 1
ATOM 2016 C CA . GLU A 1 248 ? -0.240 -6.719 -19.371 1.00 67.12 248 GLU A CA 1
ATOM 2017 C C . GLU A 1 248 ? 0.612 -7.478 -20.390 1.00 67.12 248 GLU A C 1
ATOM 2019 O O . GLU A 1 248 ? 1.453 -8.289 -20.015 1.00 67.12 248 GLU A O 1
ATOM 2024 N N . MET A 1 249 ? 0.468 -7.185 -21.682 1.00 59.91 249 MET A N 1
ATOM 2025 C CA . MET A 1 249 ? 1.274 -7.810 -22.729 1.00 59.91 249 MET A CA 1
ATOM 2026 C C . MET A 1 249 ? 2.749 -7.426 -22.599 1.00 59.91 249 MET A C 1
ATOM 2028 O O . MET A 1 249 ? 3.609 -8.262 -22.852 1.00 59.91 249 MET A O 1
ATOM 2032 N N . LYS A 1 250 ? 3.075 -6.203 -22.163 1.00 65.25 250 LYS A N 1
ATOM 2033 C CA . LYS A 1 250 ? 4.460 -5.818 -21.840 1.00 65.25 250 LYS A CA 1
ATOM 2034 C C . LYS A 1 250 ? 4.951 -6.472 -20.553 1.00 65.25 250 LYS A C 1
ATOM 2036 O O . LYS A 1 250 ? 6.101 -6.884 -20.499 1.00 65.25 250 LYS A O 1
ATOM 2041 N N . PHE A 1 251 ? 4.096 -6.618 -19.543 1.00 62.03 251 PHE A N 1
ATOM 2042 C CA . PHE A 1 251 ? 4.404 -7.345 -18.312 1.00 62.03 251 PHE A CA 1
ATOM 2043 C C . PHE A 1 251 ? 4.739 -8.816 -18.608 1.00 62.03 251 PHE A C 1
ATOM 2045 O O . PHE A 1 251 ? 5.810 -9.295 -18.239 1.00 62.03 251 PHE A O 1
ATOM 2052 N N . ILE A 1 252 ? 3.877 -9.502 -19.363 1.00 60.38 252 ILE A N 1
ATOM 2053 C CA . ILE A 1 252 ? 4.065 -10.888 -19.806 1.00 60.38 252 ILE A CA 1
ATOM 2054 C C . ILE A 1 252 ? 5.219 -10.982 -20.805 1.00 60.38 252 ILE A C 1
ATOM 2056 O O . ILE A 1 252 ? 6.024 -11.895 -20.708 1.00 60.38 252 ILE A O 1
ATOM 2060 N N . GLY A 1 253 ? 5.349 -10.041 -21.738 1.00 58.41 253 GLY A N 1
ATOM 2061 C CA . GLY A 1 253 ? 6.422 -10.007 -22.730 1.00 58.41 253 GLY A CA 1
ATOM 2062 C C . GLY A 1 253 ? 7.798 -9.845 -22.090 1.00 58.41 253 GLY A C 1
ATOM 2063 O O . GLY A 1 253 ? 8.710 -10.592 -22.428 1.00 58.41 253 GLY A O 1
ATOM 2064 N N . CYS A 1 254 ? 7.943 -8.949 -21.111 1.00 58.25 254 CYS A N 1
ATOM 2065 C CA . CYS A 1 254 ? 9.154 -8.853 -20.302 1.00 58.25 254 CYS A CA 1
ATOM 2066 C C . CYS A 1 254 ? 9.388 -10.144 -19.508 1.00 58.25 254 CYS A C 1
ATOM 2068 O O . CYS A 1 254 ? 10.489 -10.678 -19.526 1.00 58.25 254 CYS A O 1
ATOM 2070 N N . TYR A 1 255 ? 8.363 -10.708 -18.866 1.00 59.06 255 TYR A N 1
ATOM 2071 C CA . TYR A 1 255 ? 8.514 -11.928 -18.069 1.00 59.06 255 TYR A CA 1
ATOM 2072 C C . TYR A 1 255 ? 8.907 -13.155 -18.915 1.00 59.06 255 TYR A C 1
ATOM 2074 O O . TYR A 1 255 ? 9.874 -13.856 -18.625 1.00 59.06 255 TYR A O 1
ATOM 2082 N N . VAL A 1 256 ? 8.188 -13.410 -20.005 1.00 56.38 256 VAL A N 1
ATOM 2083 C CA . VAL A 1 256 ? 8.365 -14.581 -20.869 1.00 56.38 256 VAL A CA 1
ATOM 2084 C C . VAL A 1 256 ? 9.624 -14.443 -21.718 1.00 56.38 256 VAL A C 1
ATOM 2086 O O . VAL A 1 256 ? 10.442 -15.362 -21.734 1.00 56.38 256 VAL A O 1
ATOM 2089 N N . THR A 1 257 ? 9.824 -13.304 -22.384 1.00 55.47 257 THR A N 1
ATOM 2090 C CA . THR A 1 257 ? 10.960 -13.115 -23.298 1.00 55.47 257 THR A CA 1
ATOM 2091 C C . THR A 1 257 ? 12.282 -12.938 -22.559 1.00 55.47 257 THR A C 1
ATOM 2093 O O . THR A 1 257 ? 13.304 -13.389 -23.066 1.00 55.47 257 THR A O 1
ATOM 2096 N N . MET A 1 258 ? 12.288 -12.338 -21.361 1.00 57.12 258 MET A N 1
ATOM 2097 C CA . MET A 1 258 ? 13.534 -12.031 -20.642 1.00 57.12 258 MET A CA 1
ATOM 2098 C C . MET A 1 258 ? 13.909 -13.047 -19.561 1.00 57.12 258 MET A C 1
ATOM 2100 O O . MET A 1 258 ? 15.092 -13.187 -19.275 1.00 57.12 258 MET A O 1
ATOM 2104 N N . ILE A 1 259 ? 12.943 -13.744 -18.947 1.00 60.22 259 ILE A N 1
ATOM 2105 C CA . ILE A 1 259 ? 13.223 -14.687 -17.847 1.00 60.22 259 ILE A CA 1
ATOM 2106 C C . ILE A 1 259 ? 13.095 -16.136 -18.317 1.00 60.22 259 ILE A C 1
ATOM 2108 O O . ILE A 1 259 ? 13.935 -16.964 -17.987 1.00 60.22 259 ILE A O 1
ATOM 2112 N N . ILE A 1 260 ? 12.071 -16.470 -19.105 1.00 55.81 260 ILE A N 1
ATOM 2113 C CA . ILE A 1 260 ? 11.781 -17.873 -19.444 1.00 55.81 260 ILE A CA 1
ATOM 2114 C C . ILE A 1 260 ? 12.498 -18.315 -20.726 1.00 55.81 260 ILE A C 1
ATOM 2116 O O . ILE A 1 260 ? 13.068 -19.404 -20.768 1.00 55.81 260 ILE A O 1
ATOM 2120 N N . LEU A 1 261 ? 12.484 -17.501 -21.785 1.00 55.59 261 LEU A N 1
ATOM 2121 C CA . LEU A 1 261 ? 13.049 -17.900 -23.080 1.00 55.59 261 LEU A CA 1
ATOM 2122 C C . LEU A 1 261 ? 14.581 -18.082 -23.096 1.00 55.59 261 LEU A C 1
ATOM 2124 O O . LEU A 1 261 ? 15.017 -19.049 -23.728 1.00 55.59 261 LEU A O 1
ATOM 2128 N N . PRO A 1 262 ? 15.402 -17.265 -22.403 1.00 55.16 262 PRO A N 1
ATOM 2129 C CA . PRO A 1 262 ? 16.847 -17.491 -22.346 1.00 55.16 262 PRO A CA 1
ATOM 2130 C C . PRO A 1 262 ? 17.194 -18.806 -21.634 1.00 55.16 262 PRO A C 1
ATOM 2132 O O . PRO A 1 262 ? 18.031 -19.562 -22.113 1.00 55.16 262 PRO A O 1
ATOM 2135 N N . TYR A 1 263 ? 16.467 -19.145 -20.563 1.00 50.59 263 TYR A N 1
ATOM 2136 C CA . TYR A 1 263 ? 16.686 -20.369 -19.783 1.00 50.59 263 TYR A CA 1
ATOM 2137 C C . TYR A 1 263 ? 16.076 -21.634 -20.406 1.00 50.59 263 TYR A C 1
ATOM 2139 O O . TYR A 1 263 ? 16.430 -22.742 -20.015 1.00 50.59 263 TYR A O 1
ATOM 2147 N N . ARG A 1 264 ? 15.177 -21.510 -21.393 1.00 43.97 264 ARG A N 1
ATOM 2148 C CA . ARG A 1 264 ? 14.593 -22.667 -22.097 1.00 43.97 264 ARG A CA 1
ATOM 2149 C C . ARG A 1 264 ? 15.423 -23.135 -23.297 1.00 43.97 264 ARG A C 1
ATOM 2151 O O . ARG A 1 264 ? 15.224 -24.256 -23.755 1.00 43.97 264 ARG A O 1
ATOM 2158 N N . ARG A 1 265 ? 16.337 -22.307 -23.819 1.00 46.00 265 ARG A N 1
ATOM 2159 C CA . ARG A 1 265 ? 17.268 -22.716 -24.891 1.00 46.00 265 ARG A CA 1
ATOM 2160 C C . ARG A 1 265 ? 18.539 -23.394 -24.376 1.00 46.00 265 ARG A C 1
ATOM 2162 O O . ARG A 1 265 ? 19.239 -24.009 -25.175 1.00 46.00 265 ARG A O 1
ATOM 2169 N N . GLU A 1 266 ? 18.796 -23.366 -23.071 1.00 43.66 266 GLU A N 1
ATOM 2170 C CA . GLU A 1 266 ? 19.938 -24.047 -22.456 1.00 43.66 266 GLU A CA 1
ATOM 2171 C C . GLU A 1 266 ? 19.508 -25.338 -21.742 1.00 43.66 266 GLU A C 1
ATOM 2173 O O . GLU A 1 266 ? 19.310 -25.397 -20.533 1.00 43.66 266 GLU A O 1
ATOM 2178 N N . SER A 1 267 ? 19.375 -26.411 -22.523 1.00 36.00 267 SER A N 1
ATOM 2179 C CA . SER A 1 267 ? 19.502 -27.794 -22.033 1.00 36.00 267 SER A CA 1
ATOM 2180 C C . SER A 1 267 ? 20.993 -28.165 -21.818 1.00 36.00 267 SER A C 1
ATOM 2182 O O . SER A 1 267 ? 21.887 -27.523 -22.371 1.00 36.00 267 SER A O 1
ATOM 2184 N N . PRO A 1 268 ? 21.298 -29.193 -21.006 1.00 38.69 268 PRO A N 1
ATOM 2185 C CA . PRO A 1 268 ? 22.158 -29.098 -19.820 1.00 38.69 268 PRO A CA 1
ATOM 2186 C C . PRO A 1 268 ? 23.641 -29.410 -20.079 1.00 38.69 268 PRO A C 1
ATOM 2188 O O . PRO A 1 268 ? 24.147 -30.402 -19.571 1.00 38.69 268 PRO A O 1
ATOM 2191 N N . ASN A 1 269 ? 24.363 -28.599 -20.859 1.00 35.66 269 ASN A N 1
ATOM 2192 C CA . ASN A 1 269 ? 25.802 -28.847 -21.085 1.00 35.66 269 ASN A CA 1
ATOM 2193 C C . ASN A 1 269 ? 26.727 -27.620 -20.997 1.00 35.66 269 ASN A C 1
ATOM 2195 O O . ASN A 1 269 ? 27.889 -27.703 -21.391 1.00 35.66 269 ASN A O 1
ATOM 2199 N N . GLN A 1 270 ? 26.271 -26.493 -20.448 1.00 35.31 270 GLN A N 1
ATOM 2200 C CA . GLN A 1 270 ? 27.118 -25.304 -20.263 1.00 35.31 270 GLN A CA 1
ATOM 2201 C C . GLN A 1 270 ? 26.950 -24.689 -18.864 1.00 35.31 270 GLN A C 1
ATOM 2203 O O . GLN A 1 270 ? 26.831 -23.484 -18.702 1.00 35.31 270 GLN A O 1
ATOM 2208 N N . LEU A 1 271 ? 27.016 -25.514 -17.814 1.00 36.91 271 LEU A N 1
ATOM 2209 C CA . LEU A 1 271 ? 27.454 -25.033 -16.499 1.00 36.91 271 LEU A CA 1
ATOM 2210 C C . LEU A 1 271 ? 28.987 -24.937 -16.523 1.00 36.91 271 LEU A C 1
ATOM 2212 O O . LEU A 1 271 ? 29.700 -25.782 -15.987 1.00 36.91 271 LEU A O 1
ATOM 2216 N N . LYS A 1 272 ? 29.504 -23.910 -17.200 1.00 30.53 272 LYS A N 1
ATOM 2217 C CA . LYS A 1 272 ? 30.870 -23.431 -16.990 1.00 30.53 272 LYS A CA 1
ATOM 2218 C C . LYS A 1 272 ? 30.788 -22.089 -16.281 1.00 30.53 272 LYS A C 1
ATOM 2220 O O . LYS A 1 272 ? 30.600 -21.058 -16.909 1.00 30.53 272 LYS A O 1
ATOM 2225 N N . ILE A 1 273 ? 30.873 -22.203 -14.955 1.00 35.75 273 ILE A N 1
ATOM 2226 C CA . ILE A 1 273 ? 31.532 -21.296 -14.008 1.00 35.75 273 ILE A CA 1
ATOM 2227 C C . ILE A 1 273 ? 31.928 -19.954 -14.630 1.00 35.75 273 ILE A C 1
ATOM 2229 O O . ILE A 1 273 ? 32.912 -19.938 -15.363 1.00 35.75 273 ILE A O 1
ATOM 2233 N N . TRP A 1 274 ? 31.217 -18.885 -14.256 1.00 38.91 274 TRP A N 1
ATOM 2234 C CA . TRP A 1 274 ? 31.755 -17.573 -13.868 1.00 38.91 274 TRP A CA 1
ATOM 2235 C C . TRP A 1 274 ? 30.760 -16.887 -12.929 1.00 38.91 274 TRP A C 1
ATOM 2237 O O . TRP A 1 274 ? 29.566 -16.807 -13.295 1.00 38.91 274 TRP A O 1
#

pLDDT: mean 86.87, std 14.84, range [30.53, 98.12]

InterPro domains:
  IPR019137 Nck-associated protein 1 [PF09735] (1-247)
  IPR019137 Nck-associated protein 1 [PTHR12093] (1-247)